Protein AF-A0A944ABM5-F1 (afdb_monomer)

Secondary structure (DSSP, 8-state):
-------------------B-TTS-BPPPHHHHHTTHHHHHH-HHHHHHHHHTS-HHHHHHHHHHHHHHHHTS-S-HHHHHHHHHHHHHHHHHHHHHTT--HHHHHHHHHHHS-GGGHHHHHHHIIIIIS-TTS-TT----HHHHHHHHHHHHHHHHHHHTTSTTHHHHHHHHHHHHHHHTTS--HHHHHHHHTTS-HHHHHHIIIIIHHHHHTGGG-----HHHHHHTTPPPPP-HHHHHHHH-PPP----GGGSPPGGGTTSSSSSTTTGGG--------------PPPP---

Radius of gyration: 26.56 Å; Cα contacts (8 Å, |Δi|>4): 382; chains: 1; bounding box: 103×63×88 Å

Foldseek 3Di:
DDDDDDDDDPDPDDDDDFDQDPPRQGQDDLVRLLVCLVVVLVDLVNLLSSLLNHALVSLLVSLLSSLVVLVVDDDDPLLSLLSLLQSLVSSLLSCLVSVHDNLSSLLSSLQRHALLSLLLNLVCCLAFAQAQPQDVVDHADPLQLLQLLQVSLLSNLVSNVPHALSQLSSLSSLLSSCSSDVHHDPVSSLSSLVSGDPVCSVCSSPPQNCQCVCHPVHPNARQVSCVVRVGDGHDPSVSSVVSNPDDDHHHSNVSGDRNVPPPDDDPVPVVVVPPDPDDPDDDDDDDDDDDDDDD

Nearest PDB structures (foldseek):
  6k4r-assembly2_B  TM=1.997E-01  e=5.268E+00  Legionella pneumophila subsp. pneumophila str. Philadelphia 1
  8bbg-assembly1_D  TM=2.270E-01  e=6.962E+00  Homo sapiens
  7pqe-assembly1_C  TM=2.373E-01  e=8.783E+00  Legionella pneumophila

Mean predicted aligned error: 11.85 Å

pLDDT: mean 81.01, std 23.66, range [27.33, 98.81]

Structure (mmCIF, N/CA/C/O backbone):
data_AF-A0A944ABM5-F1
#
_entry.id   AF-A0A944ABM5-F1
#
loop_
_atom_site.group_PDB
_atom_site.id
_atom_site.type_symbol
_atom_site.label_atom_id
_atom_site.label_alt_id
_atom_site.label_comp_id
_atom_site.label_asym_id
_atom_site.label_entity_id
_atom_site.label_seq_id
_atom_site.pdbx_PDB_ins_code
_atom_site.Cartn_x
_atom_site.Cartn_y
_atom_site.Cartn_z
_atom_site.occupancy
_atom_site.B_iso_or_equiv
_atom_site.auth_seq_id
_atom_site.auth_comp_id
_atom_site.auth_asym_id
_atom_site.auth_atom_id
_atom_site.pdbx_PDB_model_num
ATOM 1 N N . MET A 1 1 ? -53.181 -27.356 26.411 1.00 34.31 1 MET A N 1
ATOM 2 C CA . MET A 1 1 ? -51.869 -27.078 27.034 1.00 34.31 1 MET A CA 1
ATOM 3 C C . MET A 1 1 ? -50.915 -26.584 25.953 1.00 34.31 1 MET A C 1
ATOM 5 O O . MET A 1 1 ? -50.456 -27.390 25.162 1.00 34.31 1 MET A O 1
ATOM 9 N N . TYR A 1 2 ? -50.673 -25.274 25.866 1.00 31.50 2 TYR A N 1
ATOM 10 C CA . TYR A 1 2 ? -49.687 -24.683 24.950 1.00 31.50 2 TYR A CA 1
ATOM 11 C C . TYR A 1 2 ? -48.596 -24.014 25.789 1.00 31.50 2 TYR A C 1
ATOM 13 O O . TYR A 1 2 ? -48.850 -23.016 26.463 1.00 31.50 2 TYR A O 1
ATOM 21 N N . ALA A 1 3 ? -47.391 -24.582 25.783 1.00 33.00 3 ALA A N 1
ATOM 22 C CA . ALA A 1 3 ? -46.239 -24.017 26.472 1.00 33.00 3 ALA A CA 1
ATOM 23 C C . ALA A 1 3 ? -45.604 -22.919 25.602 1.00 33.00 3 ALA A C 1
ATOM 25 O O . ALA A 1 3 ? -44.965 -23.197 24.588 1.00 33.00 3 ALA A O 1
ATOM 26 N N . LYS A 1 4 ? -45.784 -21.654 26.003 1.00 31.70 4 LYS A N 1
ATOM 27 C CA . LYS A 1 4 ? -45.053 -20.504 25.453 1.00 31.70 4 LYS A CA 1
ATOM 28 C C . LYS A 1 4 ? -43.581 -20.594 25.878 1.00 31.70 4 LYS A C 1
ATOM 30 O O . LYS A 1 4 ? -43.266 -20.358 27.043 1.00 31.70 4 LYS A O 1
ATOM 35 N N . LYS A 1 5 ? -42.675 -20.890 24.942 1.00 33.56 5 LYS A N 1
ATOM 36 C CA . LYS A 1 5 ? -41.229 -20.696 25.135 1.00 33.56 5 LYS A CA 1
ATOM 37 C C . LYS A 1 5 ? -40.929 -19.194 25.124 1.00 33.56 5 LYS A C 1
ATOM 39 O O . LYS A 1 5 ? -41.007 -18.552 24.082 1.00 33.56 5 LYS A O 1
ATOM 44 N N . LYS A 1 6 ? -40.609 -18.633 26.292 1.00 33.94 6 LYS A N 1
ATOM 45 C CA . LYS A 1 6 ? -40.009 -17.299 26.415 1.00 33.94 6 LYS A CA 1
ATOM 46 C C . LYS A 1 6 ? -38.537 -17.414 26.015 1.00 33.94 6 LYS A C 1
ATOM 48 O O . LYS A 1 6 ? -37.764 -18.051 26.722 1.00 33.94 6 LYS A O 1
ATOM 53 N N . ILE A 1 7 ? -38.172 -16.836 24.875 1.00 37.31 7 ILE A N 1
ATOM 54 C CA . ILE A 1 7 ? -36.772 -16.649 24.486 1.00 37.31 7 ILE A CA 1
ATOM 55 C C . ILE A 1 7 ? -36.272 -15.426 25.256 1.00 37.31 7 ILE A C 1
ATOM 57 O O . ILE A 1 7 ? -36.755 -14.314 25.057 1.00 37.31 7 ILE A O 1
ATOM 61 N N . LEU A 1 8 ? -35.366 -15.668 26.200 1.00 27.33 8 LEU A N 1
ATOM 62 C CA . LEU A 1 8 ? -34.694 -14.646 26.989 1.00 27.33 8 LEU A CA 1
ATOM 63 C C . LEU A 1 8 ? -33.617 -14.000 26.104 1.00 27.33 8 LEU A C 1
ATOM 65 O O . LEU A 1 8 ? -32.598 -14.619 25.807 1.00 27.33 8 LEU A O 1
ATOM 69 N N . LEU A 1 9 ? -33.865 -12.774 25.650 1.00 28.28 9 LEU A N 1
ATOM 70 C CA . LEU A 1 9 ? -32.865 -11.926 25.005 1.00 28.28 9 LEU A CA 1
AT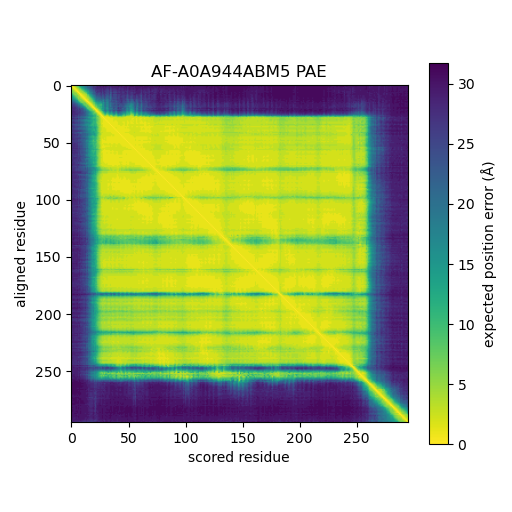OM 71 C C . LEU A 1 9 ? -31.901 -11.430 26.092 1.00 28.28 9 LEU A C 1
ATOM 73 O O . LEU A 1 9 ? -32.265 -10.595 26.918 1.00 28.28 9 LEU A O 1
ATOM 77 N N . VAL A 1 10 ? -30.686 -11.976 26.121 1.00 29.91 10 VAL A N 1
ATOM 78 C CA . VAL A 1 10 ? -29.599 -11.464 26.962 1.00 29.91 10 VAL A CA 1
ATOM 79 C C . VAL A 1 10 ? -29.014 -10.245 26.254 1.00 29.91 10 VAL A C 1
ATOM 81 O O . VAL A 1 10 ? -28.244 -10.370 25.305 1.00 29.91 10 VAL A O 1
ATOM 84 N N . ALA A 1 11 ? -29.419 -9.056 26.694 1.00 30.86 11 ALA A N 1
ATOM 85 C CA . ALA A 1 11 ? -28.794 -7.806 26.293 1.00 30.86 11 ALA A CA 1
ATOM 86 C C . ALA A 1 11 ? -27.418 -7.702 26.970 1.00 30.86 11 ALA A C 1
ATOM 88 O O . ALA A 1 11 ? -27.323 -7.461 28.173 1.00 30.86 11 ALA A O 1
ATOM 89 N N . VAL A 1 12 ? -26.346 -7.902 26.204 1.00 32.09 12 VAL A N 1
ATOM 90 C CA . VAL A 1 12 ? -24.984 -7.590 26.649 1.00 32.09 12 VAL A CA 1
ATOM 91 C C . VAL A 1 12 ? -24.793 -6.081 26.515 1.00 32.09 12 VAL A C 1
ATOM 93 O O . VAL A 1 12 ? -24.559 -5.561 25.427 1.00 32.09 12 VAL A O 1
ATOM 96 N N . ALA A 1 13 ? -24.943 -5.366 27.627 1.00 33.66 13 ALA A N 1
ATOM 97 C CA . ALA A 1 13 ? -24.638 -3.945 27.711 1.00 33.66 13 ALA A CA 1
ATOM 98 C C . ALA A 1 13 ? -23.114 -3.750 27.785 1.00 33.66 13 ALA A C 1
ATOM 100 O O . ALA A 1 13 ? -22.508 -3.871 28.848 1.00 33.66 13 ALA A O 1
ATOM 101 N N . LEU A 1 14 ? -22.486 -3.446 26.648 1.00 31.25 14 LEU A N 1
ATOM 102 C CA . LEU A 1 14 ? -21.119 -2.928 26.604 1.00 31.25 14 LEU A CA 1
ATOM 103 C C . LEU A 1 14 ? -21.141 -1.449 27.013 1.00 31.25 14 LEU A C 1
ATOM 105 O O . LEU A 1 14 ? -21.416 -0.565 26.203 1.00 31.25 14 LEU A O 1
ATOM 109 N N . PHE A 1 15 ? -20.849 -1.174 28.284 1.00 33.34 15 PHE A N 1
ATOM 110 C CA . PHE A 1 15 ? -20.454 0.164 28.717 1.00 33.34 15 PHE A CA 1
ATOM 111 C C . PHE A 1 15 ? -19.067 0.463 28.144 1.00 33.34 15 PHE A C 1
ATOM 113 O O . PHE A 1 15 ? -18.087 -0.203 28.471 1.00 33.34 15 PHE A O 1
ATOM 120 N N . SER A 1 16 ? -18.967 1.467 27.280 1.00 40.91 16 SER A N 1
ATOM 121 C CA . SER A 1 16 ? -17.682 2.001 26.834 1.00 40.91 16 SER A CA 1
ATOM 122 C C . SER A 1 16 ? -17.692 3.507 27.046 1.00 40.91 16 SER A C 1
ATOM 124 O O . SER A 1 16 ? -18.387 4.235 26.335 1.00 40.91 16 SER A O 1
ATOM 126 N N . ALA A 1 17 ? -16.946 3.953 28.056 1.00 40.12 17 ALA A N 1
ATOM 127 C CA . ALA A 1 17 ? -16.702 5.360 28.329 1.00 40.12 17 ALA A CA 1
ATOM 128 C C . ALA A 1 17 ? -16.074 6.011 27.089 1.00 40.12 17 ALA A C 1
ATOM 130 O O . ALA A 1 17 ? -14.991 5.627 26.654 1.00 40.12 17 ALA A O 1
ATOM 131 N N . ALA A 1 18 ? -16.786 6.960 26.486 1.00 42.06 18 ALA A N 1
ATOM 132 C CA . ALA A 1 18 ? -16.229 7.816 25.454 1.00 42.06 18 ALA A CA 1
ATOM 133 C C . ALA A 1 18 ? -15.468 8.949 26.149 1.00 42.06 18 ALA A C 1
ATOM 135 O O . ALA A 1 18 ? -16.075 9.736 26.875 1.00 42.06 18 ALA A O 1
ATOM 136 N N . ALA A 1 19 ? -14.156 9.023 25.944 1.00 43.72 19 ALA A N 1
ATOM 137 C CA . ALA A 1 19 ? -13.387 10.201 26.312 1.00 43.72 19 ALA A CA 1
ATOM 138 C C . ALA A 1 19 ? -13.670 11.288 25.265 1.00 43.72 19 ALA A C 1
ATOM 140 O O . ALA A 1 19 ? -13.315 11.150 24.096 1.00 43.72 19 ALA A O 1
ATOM 141 N N . VAL A 1 20 ? -14.386 12.336 25.667 1.00 37.84 20 VAL A N 1
ATOM 142 C CA . VAL A 1 20 ? -14.584 13.534 24.846 1.00 37.84 20 VAL A CA 1
ATOM 143 C C . VAL A 1 20 ? -13.358 14.418 25.049 1.00 37.84 20 VAL A C 1
ATOM 145 O O . VAL A 1 20 ? -13.140 14.919 26.150 1.00 37.84 20 VAL A O 1
ATOM 148 N N . CYS A 1 21 ? -12.547 14.588 24.007 1.00 39.94 21 CYS A N 1
ATOM 149 C CA . CYS A 1 21 ? -11.507 15.615 23.983 1.00 39.94 21 CYS A CA 1
ATOM 150 C C . CYS A 1 21 ? -12.101 16.956 23.519 1.00 39.94 21 CYS A C 1
ATOM 152 O O . CYS A 1 21 ? -13.159 16.996 22.889 1.00 39.94 21 CYS A O 1
ATOM 154 N N . ALA A 1 22 ? -11.410 18.046 23.859 1.00 37.66 22 ALA A N 1
ATOM 155 C CA . ALA A 1 22 ? -11.893 19.431 23.923 1.00 37.66 22 ALA A CA 1
ATOM 156 C C . ALA A 1 22 ? -12.421 20.084 22.620 1.00 37.66 22 ALA A C 1
ATOM 158 O O . ALA A 1 22 ? -12.830 21.237 22.674 1.00 37.66 22 ALA A O 1
ATOM 159 N N . ASP A 1 23 ? -12.502 19.355 21.502 1.00 43.25 23 ASP A N 1
ATOM 160 C CA . ASP A 1 23 ? -13.086 19.824 20.230 1.00 43.25 23 ASP A CA 1
ATOM 161 C C . ASP A 1 23 ? -14.440 19.167 19.889 1.00 43.25 23 ASP A C 1
ATOM 163 O O . ASP A 1 23 ? -14.961 19.308 18.784 1.00 43.25 23 ASP A O 1
ATOM 167 N N . GLY A 1 2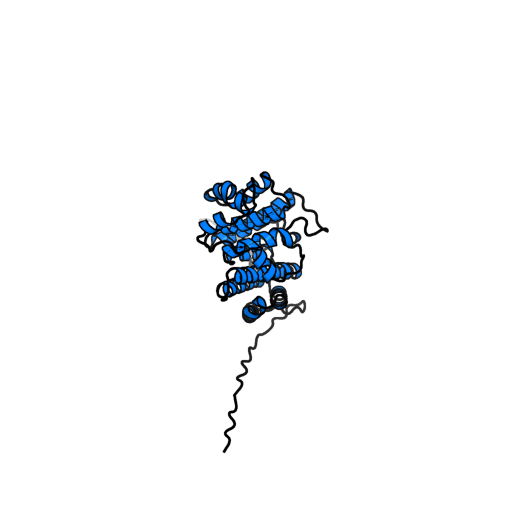4 ? -15.047 18.415 20.814 1.00 45.88 24 GLY A N 1
ATOM 168 C CA . GLY A 1 24 ? -16.392 17.848 20.627 1.00 45.88 24 GLY A CA 1
ATOM 169 C C . GLY A 1 24 ? -16.484 16.695 19.614 1.00 45.88 24 GLY A C 1
ATOM 170 O O . GLY A 1 24 ? -17.542 16.075 19.497 1.00 45.88 24 GLY A O 1
ATOM 171 N N . GLN A 1 25 ? -15.392 16.334 18.930 1.00 54.72 25 GLN A N 1
ATOM 172 C CA . GLN A 1 25 ? -15.296 15.077 18.192 1.00 54.72 25 GLN A CA 1
ATOM 173 C C . GLN A 1 25 ? -15.094 13.911 19.164 1.00 54.72 25 GLN A C 1
ATOM 175 O O . GLN A 1 25 ? -14.150 13.864 19.953 1.00 54.72 25 GLN A O 1
ATOM 180 N N . LYS A 1 26 ? -16.007 12.942 19.102 1.00 60.31 26 LYS A N 1
ATOM 181 C CA . LYS A 1 26 ? -15.937 11.706 19.878 1.00 60.31 26 LYS A CA 1
ATOM 182 C C . LYS A 1 26 ? -14.783 10.847 19.352 1.00 60.31 26 LYS A C 1
ATOM 184 O O . LYS A 1 26 ? -14.949 10.154 18.352 1.00 60.31 26 LYS A O 1
ATOM 189 N N . VAL A 1 27 ? -13.640 10.875 20.035 1.00 80.06 27 VAL A N 1
ATOM 190 C CA . VAL A 1 27 ? -12.523 9.971 19.736 1.00 80.06 27 VAL A CA 1
ATOM 191 C C . VAL A 1 27 ? -12.901 8.568 20.220 1.00 80.06 27 VAL A C 1
ATOM 193 O O . VAL A 1 27 ? -13.163 8.347 21.404 1.00 80.06 27 VAL A O 1
ATOM 196 N N . LEU A 1 28 ? -12.997 7.616 19.295 1.00 89.06 28 LEU A N 1
ATOM 197 C CA . LEU A 1 28 ? -13.170 6.202 19.607 1.00 89.06 28 LEU A CA 1
ATOM 198 C C . LEU A 1 28 ? -11.869 5.651 20.192 1.00 89.06 28 LEU A C 1
ATOM 200 O O . LEU A 1 28 ? -10.785 5.918 19.684 1.00 89.06 28 LEU A O 1
ATOM 204 N N . SER A 1 29 ? -11.976 4.816 21.223 1.00 93.62 29 SER A N 1
ATOM 205 C CA . SER A 1 29 ? -10.844 3.986 21.640 1.00 93.62 29 SER A CA 1
ATOM 206 C C . SER A 1 29 ? -10.555 2.904 20.595 1.00 93.62 29 SER A C 1
ATOM 208 O O . SER A 1 29 ? -11.468 2.405 19.926 1.00 93.62 29 SER A O 1
ATOM 210 N N . LEU A 1 30 ? -9.302 2.448 20.526 1.00 92.81 30 LEU A N 1
ATOM 211 C CA . LEU A 1 30 ? -8.908 1.336 19.656 1.00 92.81 30 LEU A CA 1
ATOM 212 C C . LEU A 1 30 ? -9.741 0.064 19.896 1.00 92.81 30 LEU A C 1
ATOM 214 O O . LEU A 1 30 ? -10.059 -0.657 18.953 1.00 92.81 30 LEU A O 1
ATOM 218 N N . SER A 1 31 ? -10.135 -0.209 21.144 1.00 95.69 31 SER A N 1
ATOM 219 C CA . SER A 1 31 ? -10.989 -1.357 21.480 1.00 95.69 31 SER A CA 1
ATOM 220 C C . SER A 1 31 ? -12.381 -1.245 20.844 1.00 95.69 31 SER A C 1
ATOM 222 O O . SER A 1 31 ? -12.854 -2.188 20.209 1.00 95.69 31 SER A O 1
ATOM 224 N N . GLN A 1 32 ? -13.011 -0.067 20.932 1.00 95.00 32 GLN A N 1
ATOM 225 C CA . GLN A 1 32 ? -14.304 0.186 20.288 1.00 95.00 32 GLN A CA 1
ATOM 226 C C . GLN A 1 32 ? -14.203 0.091 18.764 1.00 95.00 32 GLN A C 1
ATOM 228 O O . GLN A 1 32 ? -15.080 -0.496 18.134 1.00 95.00 32 GLN A O 1
ATOM 233 N N . ALA A 1 33 ? -13.130 0.626 18.175 1.00 95.75 33 ALA A N 1
ATOM 234 C CA . ALA A 1 33 ? -12.891 0.513 16.741 1.00 95.75 33 ALA A CA 1
ATOM 235 C C . ALA A 1 33 ? -12.719 -0.948 16.306 1.00 95.75 33 ALA A C 1
ATOM 237 O O . ALA A 1 33 ? -13.346 -1.375 15.342 1.00 95.75 33 ALA A O 1
ATOM 238 N N . ARG A 1 34 ? -11.963 -1.761 17.058 1.00 97.12 34 ARG A N 1
ATOM 239 C CA . ARG A 1 34 ? -11.812 -3.203 16.785 1.00 97.12 34 ARG A CA 1
ATOM 240 C C . ARG A 1 34 ? -13.146 -3.952 16.778 1.00 97.12 34 ARG A C 1
ATOM 242 O O . ARG A 1 34 ? -13.323 -4.855 15.965 1.00 97.12 34 ARG A O 1
ATOM 249 N N . GLY A 1 35 ? -14.105 -3.537 17.608 1.00 96.50 35 GLY A N 1
ATOM 250 C CA . GLY A 1 35 ? -15.475 -4.064 17.587 1.00 96.50 35 GLY A CA 1
ATOM 251 C C . GLY A 1 35 ? -16.232 -3.821 16.272 1.00 96.50 35 GLY A C 1
ATOM 252 O O . GLY A 1 35 ? -17.201 -4.522 16.001 1.00 96.50 35 GLY A O 1
ATOM 253 N N . LYS A 1 36 ? -15.779 -2.876 15.437 1.00 97.06 36 LYS A N 1
ATOM 254 C CA . LYS A 1 36 ? -16.389 -2.519 14.147 1.00 97.06 36 LYS A CA 1
ATOM 255 C C . LYS A 1 36 ? -15.712 -3.150 12.927 1.00 97.06 36 LYS A C 1
ATOM 257 O O . LYS A 1 36 ? -16.160 -2.895 11.816 1.00 97.06 36 LYS A O 1
ATOM 262 N N . ILE A 1 37 ? -14.661 -3.965 13.084 1.00 98.00 37 ILE A N 1
ATOM 263 C CA . ILE A 1 37 ? -13.862 -4.470 11.945 1.00 98.00 37 ILE A CA 1
ATOM 264 C C . ILE A 1 37 ? -14.721 -5.171 10.884 1.00 98.00 37 ILE A C 1
ATOM 266 O O . ILE A 1 37 ? -14.578 -4.875 9.703 1.00 98.00 37 ILE A O 1
ATOM 270 N N . GLY A 1 38 ? -15.629 -6.068 11.282 1.00 96.38 38 GLY A N 1
ATOM 271 C CA . GLY A 1 38 ? -16.471 -6.790 10.320 1.00 96.38 38 GLY A CA 1
ATOM 272 C C . GLY A 1 38 ? -17.376 -5.861 9.503 1.00 96.38 38 GLY A C 1
ATOM 273 O O . GLY A 1 38 ? -17.499 -6.021 8.292 1.00 96.38 38 GLY A O 1
ATOM 274 N N . GLU A 1 39 ? -17.956 -4.851 10.153 1.00 96.19 39 GLU A N 1
ATOM 275 C CA . GLU A 1 39 ? -18.801 -3.853 9.493 1.00 96.19 39 GLU A CA 1
ATOM 276 C C . GLU A 1 39 ? -17.975 -2.907 8.610 1.00 96.19 39 GLU A C 1
ATOM 278 O O . GLU A 1 39 ? -18.377 -2.601 7.493 1.00 96.19 39 GLU A O 1
ATOM 283 N N . ALA A 1 40 ? -16.787 -2.506 9.067 1.00 96.56 40 ALA A N 1
ATOM 284 C CA . ALA A 1 40 ? -15.856 -1.682 8.302 1.00 96.56 40 ALA A CA 1
ATOM 285 C C . ALA A 1 40 ? -15.356 -2.387 7.027 1.00 96.56 40 ALA A C 1
ATOM 287 O O . ALA A 1 40 ? -15.204 -1.745 5.992 1.00 96.56 40 ALA A O 1
ATOM 288 N N . ILE A 1 41 ? -15.146 -3.707 7.072 1.00 96.44 41 ILE A N 1
ATOM 289 C CA . ILE A 1 41 ? -14.803 -4.503 5.882 1.00 96.44 41 ILE A CA 1
ATOM 290 C C . ILE A 1 41 ? -15.969 -4.526 4.888 1.00 96.44 41 ILE A C 1
ATOM 292 O O . ILE A 1 41 ? -15.759 -4.404 3.684 1.00 96.44 41 ILE A O 1
ATOM 296 N N . ALA A 1 42 ? -17.201 -4.666 5.380 1.00 93.56 42 ALA A N 1
ATOM 297 C CA . ALA A 1 42 ? -18.388 -4.739 4.533 1.00 93.56 42 ALA A CA 1
ATOM 298 C C . ALA A 1 42 ? -18.853 -3.371 3.997 1.00 93.56 42 ALA A C 1
ATOM 300 O O . ALA A 1 42 ? -19.557 -3.321 2.989 1.00 93.56 42 ALA A O 1
ATOM 301 N N . ASN A 1 43 ? -18.499 -2.264 4.661 1.00 93.00 43 ASN A N 1
ATOM 302 C CA . ASN A 1 43 ? -19.040 -0.938 4.372 1.00 93.00 43 ASN A CA 1
ATOM 303 C C . ASN A 1 43 ? -17.967 0.168 4.439 1.00 93.00 43 ASN A C 1
ATOM 305 O O . ASN A 1 43 ? -17.433 0.491 5.503 1.00 93.00 43 ASN A O 1
ATOM 309 N N . GLN A 1 44 ? -17.721 0.819 3.293 1.00 92.56 44 GLN A N 1
ATOM 310 C CA . GLN A 1 44 ? -16.730 1.898 3.152 1.00 92.56 44 GLN A CA 1
ATOM 311 C C . GLN A 1 44 ? -17.017 3.095 4.064 1.00 92.56 44 GLN A C 1
ATOM 313 O O . GLN A 1 44 ? -16.085 3.673 4.620 1.00 92.56 44 GLN A O 1
ATOM 318 N N . SER A 1 45 ? -18.285 3.463 4.260 1.00 93.50 45 SER A N 1
ATOM 319 C CA . SER A 1 45 ? -18.648 4.583 5.133 1.00 93.50 45 SER A CA 1
ATOM 320 C C . SER A 1 45 ? -18.274 4.289 6.583 1.00 93.50 45 SER A C 1
ATOM 322 O O . SER A 1 45 ? -17.679 5.133 7.247 1.00 93.50 45 SER A O 1
ATOM 324 N N . VAL A 1 46 ? -18.515 3.059 7.049 1.00 95.94 46 VAL A N 1
ATOM 325 C CA . VAL A 1 46 ? -18.161 2.641 8.414 1.00 95.94 46 VAL A CA 1
ATOM 326 C C . VAL A 1 46 ? -16.647 2.604 8.600 1.00 95.94 46 VAL A C 1
ATOM 328 O O . VAL A 1 46 ? -16.149 3.050 9.638 1.00 95.94 46 VAL A O 1
ATOM 331 N N . MET A 1 47 ? -15.901 2.137 7.594 1.00 96.81 47 MET A N 1
ATOM 332 C CA . MET A 1 47 ? -14.438 2.215 7.595 1.00 96.81 47 MET A CA 1
ATOM 333 C C . MET A 1 47 ? -13.960 3.668 7.717 1.00 96.81 47 MET A C 1
ATOM 335 O O . MET A 1 47 ? -13.164 3.981 8.604 1.00 96.81 47 MET A O 1
ATOM 339 N N . ALA A 1 48 ? -14.476 4.565 6.873 1.00 95.44 48 ALA A N 1
ATOM 340 C CA . ALA A 1 48 ? -14.075 5.968 6.848 1.00 95.44 48 ALA A CA 1
ATOM 341 C C . ALA A 1 48 ? -14.391 6.693 8.164 1.00 95.44 48 ALA A C 1
ATOM 343 O O . ALA A 1 48 ? -13.521 7.352 8.731 1.00 95.44 48 ALA A O 1
ATOM 344 N N . GLU A 1 49 ? -15.613 6.554 8.679 1.00 95.31 49 GLU A N 1
ATOM 345 C CA . GLU A 1 49 ? -16.039 7.174 9.938 1.00 95.31 49 GLU A CA 1
ATOM 346 C C . GLU A 1 49 ? -15.240 6.652 11.132 1.00 95.31 49 GLU A C 1
ATOM 348 O O . GLU A 1 49 ? -14.866 7.427 12.016 1.00 95.31 49 GLU A O 1
ATOM 353 N N . THR A 1 50 ? -14.942 5.349 11.155 1.00 96.62 50 THR A N 1
ATOM 354 C CA . THR A 1 50 ? -14.144 4.751 12.230 1.00 96.62 50 THR A CA 1
ATOM 355 C C . THR A 1 50 ? -12.727 5.313 12.219 1.00 96.62 50 THR A C 1
ATOM 357 O O . THR A 1 50 ? -12.254 5.748 13.264 1.00 96.62 50 THR A O 1
ATOM 360 N N . VAL A 1 51 ? -12.082 5.395 11.050 1.00 96.62 51 VAL A N 1
ATOM 361 C CA . VAL A 1 51 ? -10.738 5.983 10.911 1.00 96.62 51 VAL A CA 1
ATOM 362 C C . VAL A 1 51 ? -10.724 7.459 11.318 1.00 96.62 51 VAL A C 1
ATOM 364 O O . VAL A 1 51 ? -9.878 7.851 12.121 1.00 96.62 51 VAL A O 1
ATOM 367 N N . LYS A 1 52 ? -11.684 8.268 10.847 1.00 95.19 52 LYS A N 1
ATOM 368 C CA . LYS A 1 52 ? -11.784 9.700 11.207 1.00 95.19 52 LYS A CA 1
ATOM 369 C C . LYS A 1 52 ? -11.997 9.932 12.703 1.00 95.19 52 LYS A C 1
ATOM 371 O O . LYS A 1 52 ? -11.671 11.002 13.202 1.00 95.19 52 LYS A O 1
ATOM 376 N N . SER A 1 53 ? -12.538 8.940 13.408 1.00 94.75 53 SER A N 1
ATOM 377 C CA . SER A 1 53 ? -12.801 9.006 14.846 1.00 94.75 53 SER A CA 1
ATOM 378 C C . SER A 1 53 ? -11.642 8.480 15.703 1.00 94.75 53 SER A C 1
ATOM 380 O O . SER A 1 53 ? -11.804 8.380 16.914 1.00 94.75 53 SER A O 1
ATOM 382 N N . LEU A 1 54 ? -10.500 8.100 15.122 1.00 94.19 54 LEU A N 1
ATOM 383 C CA . LEU A 1 54 ? -9.350 7.546 15.846 1.00 94.19 54 LEU A CA 1
ATOM 384 C C . LEU A 1 54 ? -8.183 8.534 15.917 1.00 94.19 54 LEU A C 1
ATOM 386 O O . LEU A 1 54 ? -8.016 9.385 15.045 1.00 94.19 54 LEU A O 1
ATOM 390 N N . SER A 1 55 ? -7.331 8.365 16.932 1.00 93.69 55 SER A N 1
ATOM 391 C CA . SER A 1 55 ? -6.016 9.014 16.961 1.00 93.69 55 SER A CA 1
ATOM 392 C C . SER A 1 55 ? -5.132 8.496 15.811 1.00 93.69 55 SER A C 1
ATOM 394 O O . SER A 1 55 ? -5.307 7.347 15.400 1.00 93.69 55 SER A O 1
ATOM 396 N N . PRO A 1 56 ? -4.143 9.262 15.308 1.00 93.56 56 PRO A N 1
ATOM 397 C CA . PRO A 1 56 ? -3.271 8.797 14.221 1.00 93.56 56 PRO A CA 1
ATOM 398 C C . PRO A 1 56 ? -2.585 7.448 14.495 1.00 93.56 56 PRO A C 1
ATOM 400 O O . PRO A 1 56 ? -2.477 6.609 13.605 1.00 93.56 56 PRO A O 1
ATOM 403 N N . VAL A 1 57 ? -2.174 7.198 15.742 1.00 93.12 57 VAL A N 1
ATOM 404 C CA . VAL A 1 57 ? -1.558 5.921 16.150 1.00 93.12 57 VAL A CA 1
ATOM 405 C C . VAL A 1 57 ? -2.581 4.780 16.141 1.00 93.12 57 VAL A C 1
ATOM 407 O O . VAL A 1 5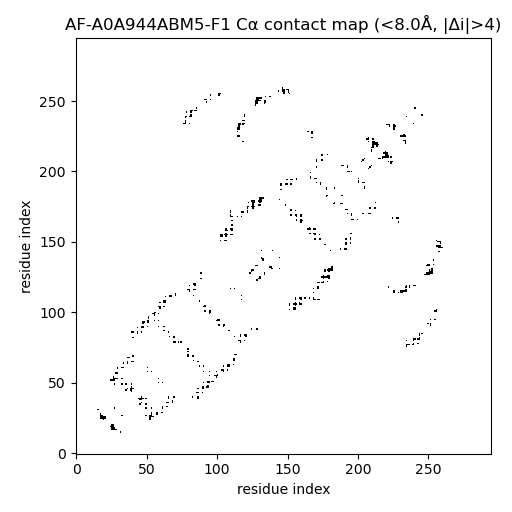7 ? -2.286 3.666 15.693 1.00 93.12 57 VAL A O 1
ATOM 410 N N . ASP A 1 58 ? -3.806 5.050 16.593 1.00 96.62 58 ASP A N 1
ATOM 411 C CA . ASP A 1 58 ? -4.875 4.054 16.591 1.00 96.62 58 ASP A CA 1
ATOM 412 C C . ASP A 1 58 ? -5.398 3.765 15.181 1.00 96.62 58 ASP A C 1
ATOM 414 O O . ASP A 1 58 ? -5.806 2.635 14.922 1.00 96.62 58 ASP A O 1
ATOM 418 N N . GLN A 1 59 ? -5.341 4.725 14.249 1.00 97.50 59 GLN A N 1
ATOM 419 C CA . GLN A 1 59 ? -5.669 4.500 12.835 1.00 97.50 59 GLN A CA 1
ATOM 420 C C . GLN A 1 59 ? -4.781 3.407 12.231 1.00 97.50 59 GLN A C 1
ATOM 422 O O . GLN A 1 59 ? -5.291 2.481 11.600 1.00 97.50 59 GLN A O 1
ATOM 427 N N . VAL A 1 60 ? -3.468 3.476 12.476 1.00 97.81 60 VAL A N 1
ATOM 428 C CA . VAL A 1 60 ? -2.493 2.471 12.019 1.00 97.81 60 VAL A CA 1
ATOM 429 C C . VAL A 1 60 ? -2.799 1.106 12.637 1.00 97.81 60 VAL A C 1
ATOM 431 O O . VAL A 1 60 ? -2.926 0.106 11.930 1.00 97.81 60 VAL A O 1
ATOM 434 N N . SER A 1 61 ? -3.006 1.069 13.956 1.00 97.88 61 SER A N 1
ATOM 435 C CA . SER A 1 61 ? -3.307 -0.170 14.687 1.00 97.88 61 SER A CA 1
ATOM 436 C C . SER A 1 61 ? -4.641 -0.803 14.275 1.00 97.88 61 SER A C 1
ATOM 438 O O . SER A 1 61 ? -4.788 -2.028 14.287 1.00 97.88 61 SER A O 1
ATOM 440 N N . PHE A 1 62 ? -5.630 0.019 13.931 1.00 98.56 62 PHE A N 1
ATOM 441 C CA . PHE A 1 62 ? -6.922 -0.426 13.428 1.00 98.56 62 PHE A CA 1
ATOM 442 C C . PHE A 1 62 ? -6.803 -0.986 12.008 1.00 98.56 62 PHE A C 1
ATOM 444 O O . PHE A 1 62 ? -7.304 -2.082 11.761 1.00 98.56 62 PHE A O 1
ATOM 451 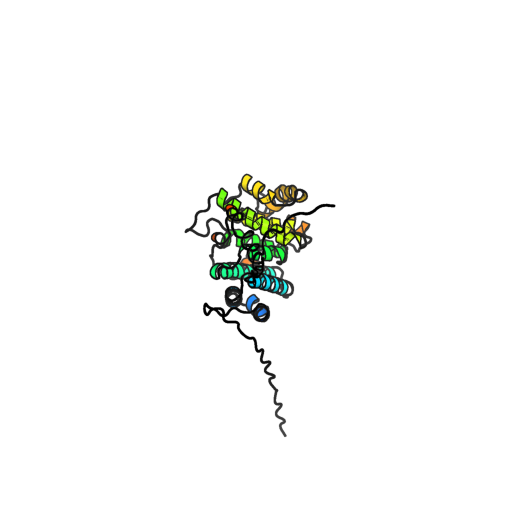N N . LEU A 1 63 ? -6.087 -0.308 11.104 1.00 98.69 63 LEU A N 1
ATOM 452 C CA . LEU A 1 63 ? -5.864 -0.779 9.734 1.00 98.69 63 LEU A CA 1
ATOM 453 C C . LEU A 1 63 ? -5.133 -2.128 9.699 1.00 98.69 63 LEU A C 1
ATOM 455 O O . LEU A 1 63 ? -5.562 -3.035 8.987 1.00 98.69 63 LEU A O 1
ATOM 459 N N . ALA A 1 64 ? -4.102 -2.304 10.530 1.00 98.56 64 ALA A N 1
ATOM 460 C CA . ALA A 1 64 ? -3.415 -3.587 10.684 1.00 98.56 64 ALA A CA 1
ATOM 461 C C . ALA A 1 64 ? -4.384 -4.712 11.097 1.00 98.56 64 ALA A C 1
ATOM 463 O O . ALA A 1 64 ? -4.352 -5.816 10.549 1.00 98.56 64 ALA A O 1
ATOM 464 N N . ALA A 1 65 ? -5.293 -4.428 12.038 1.00 98.69 65 ALA A N 1
ATOM 465 C CA . ALA A 1 65 ? -6.294 -5.389 12.492 1.00 98.69 65 ALA A CA 1
ATOM 466 C C . ALA A 1 65 ? -7.354 -5.696 11.417 1.00 98.69 65 ALA A C 1
ATOM 468 O O . ALA A 1 65 ? -7.775 -6.847 11.293 1.00 98.69 65 ALA A O 1
ATOM 469 N N . VAL A 1 66 ? -7.753 -4.700 10.618 1.00 98.81 66 VAL A N 1
ATOM 470 C CA . VAL A 1 66 ? -8.626 -4.888 9.447 1.00 98.81 66 VAL A CA 1
ATOM 471 C C . VAL A 1 66 ? -7.948 -5.798 8.422 1.00 98.81 66 VAL A C 1
ATOM 473 O O . VAL A 1 66 ? -8.543 -6.791 8.008 1.00 98.81 66 VAL A O 1
ATOM 476 N N . ASN A 1 67 ? -6.683 -5.542 8.081 1.00 98.69 67 ASN A N 1
ATOM 477 C CA . ASN A 1 67 ? -5.931 -6.359 7.127 1.00 98.69 67 ASN A CA 1
ATOM 478 C C . ASN A 1 67 ? -5.762 -7.812 7.603 1.00 98.69 67 ASN A C 1
ATOM 480 O O . ASN A 1 67 ? -5.944 -8.747 6.820 1.00 98.69 67 ASN A O 1
ATOM 484 N N . ALA A 1 68 ? -5.512 -8.016 8.898 1.00 98.50 68 ALA A N 1
ATOM 485 C CA . ALA A 1 68 ? -5.456 -9.347 9.500 1.00 98.50 68 ALA A CA 1
ATOM 486 C C . ALA A 1 68 ? -6.818 -10.071 9.500 1.00 98.50 68 ALA A C 1
ATOM 488 O O . ALA A 1 68 ? -6.868 -11.301 9.440 1.00 98.50 68 ALA A O 1
ATOM 489 N N . ALA A 1 69 ? -7.931 -9.338 9.583 1.00 98.44 69 ALA A N 1
ATOM 490 C CA . ALA A 1 69 ? -9.270 -9.910 9.479 1.00 98.44 69 ALA A CA 1
ATOM 491 C C . ALA A 1 69 ? -9.629 -10.270 8.027 1.00 98.44 69 ALA A C 1
ATOM 493 O O . ALA A 1 69 ? -10.171 -11.350 7.797 1.00 98.44 69 ALA A O 1
ATOM 494 N N . ILE A 1 70 ? -9.258 -9.435 7.049 1.00 98.44 70 ILE A N 1
ATOM 495 C CA . ILE A 1 70 ? -9.416 -9.741 5.616 1.00 98.44 70 ILE A CA 1
ATOM 496 C C . ILE A 1 70 ? -8.625 -11.002 5.241 1.00 98.44 70 ILE A C 1
ATOM 498 O O . ILE A 1 70 ? -9.152 -11.853 4.527 1.00 98.44 70 ILE A O 1
ATOM 502 N N . ALA A 1 71 ? -7.414 -11.186 5.782 1.00 97.12 71 ALA A N 1
ATOM 503 C CA . ALA A 1 71 ? -6.599 -12.385 5.546 1.00 97.12 71 ALA A CA 1
ATOM 504 C C . ALA A 1 71 ? -7.349 -13.681 5.898 1.00 97.12 71 ALA A C 1
ATOM 506 O O . ALA A 1 71 ? -7.197 -14.698 5.220 1.00 97.12 71 ALA A O 1
ATOM 507 N N . LYS A 1 72 ? -8.198 -13.627 6.930 1.00 96.94 72 LYS A N 1
ATOM 508 C CA . LYS A 1 72 ? -9.001 -14.750 7.436 1.00 96.94 72 LYS A CA 1
ATOM 509 C C . LYS A 1 72 ? -10.384 -14.849 6.788 1.00 96.94 72 LYS A C 1
ATOM 511 O O . LYS A 1 72 ? -11.115 -15.792 7.082 1.00 96.94 72 LYS A O 1
ATOM 516 N N . ASN A 1 73 ? -10.763 -13.885 5.949 1.00 93.31 73 ASN A N 1
ATOM 517 C CA . ASN A 1 73 ? -12.066 -13.877 5.300 1.00 93.31 73 ASN A CA 1
ATOM 518 C C . ASN A 1 73 ? -12.120 -14.981 4.227 1.00 93.31 73 ASN A C 1
ATOM 520 O O . ASN A 1 73 ? -11.218 -15.036 3.382 1.00 93.31 73 ASN A O 1
ATOM 524 N N . PRO A 1 74 ? -13.132 -15.869 4.237 1.00 91.38 74 PRO A N 1
ATOM 525 C CA . PRO A 1 74 ? -13.333 -16.806 3.140 1.00 91.38 74 PRO A CA 1
ATOM 526 C C . PRO A 1 74 ? -13.659 -16.064 1.840 1.00 91.38 74 PRO A C 1
ATOM 528 O O . PRO A 1 74 ? -14.386 -15.073 1.835 1.00 91.38 74 PRO A O 1
ATOM 531 N N . GLY A 1 75 ? -13.157 -16.569 0.718 1.00 92.00 75 GLY A N 1
ATOM 532 C CA . GLY A 1 75 ? -13.445 -16.005 -0.596 1.00 92.00 75 GLY A CA 1
ATOM 533 C C . GLY A 1 75 ? -12.378 -16.353 -1.620 1.00 92.00 75 GLY A C 1
ATOM 534 O O . GLY A 1 75 ? -11.353 -16.947 -1.287 1.00 92.00 75 GLY A O 1
ATOM 535 N N . SER A 1 76 ? -12.626 -15.972 -2.872 1.00 95.19 76 SER A N 1
ATOM 536 C CA . SER A 1 76 ? -11.595 -16.028 -3.903 1.00 95.19 76 SER A CA 1
ATOM 537 C C . SER A 1 76 ? -10.486 -15.016 -3.619 1.00 95.19 76 SER A C 1
ATOM 539 O O . SER A 1 76 ? -10.677 -14.018 -2.914 1.00 95.19 76 SER A O 1
ATOM 541 N N . LYS A 1 77 ? -9.332 -15.257 -4.235 1.00 95.25 77 LYS A N 1
ATOM 542 C CA . LYS A 1 77 ? -8.187 -14.351 -4.232 1.00 95.25 77 LYS A CA 1
ATOM 543 C C . LYS A 1 77 ? -8.579 -12.940 -4.690 1.00 95.25 77 LYS A C 1
ATOM 545 O O . LYS A 1 77 ? -8.232 -11.958 -4.040 1.00 95.25 77 LYS A O 1
ATOM 550 N N . GLU A 1 78 ? -9.377 -12.832 -5.752 1.00 97.00 78 GLU A N 1
ATOM 551 C CA . GLU A 1 78 ? -9.871 -11.559 -6.286 1.00 97.00 78 GLU A CA 1
ATOM 552 C C . GLU A 1 78 ? -10.778 -10.833 -5.286 1.00 97.00 78 GLU A C 1
ATOM 554 O O . GLU A 1 78 ? -10.628 -9.630 -5.084 1.00 97.00 78 GLU A O 1
ATOM 559 N N . ALA A 1 79 ? -11.681 -11.551 -4.610 1.00 96.38 79 ALA A N 1
ATOM 560 C CA . ALA A 1 79 ? -12.561 -10.951 -3.611 1.00 96.38 79 ALA A CA 1
ATOM 561 C C . ALA A 1 79 ? -11.771 -10.417 -2.406 1.00 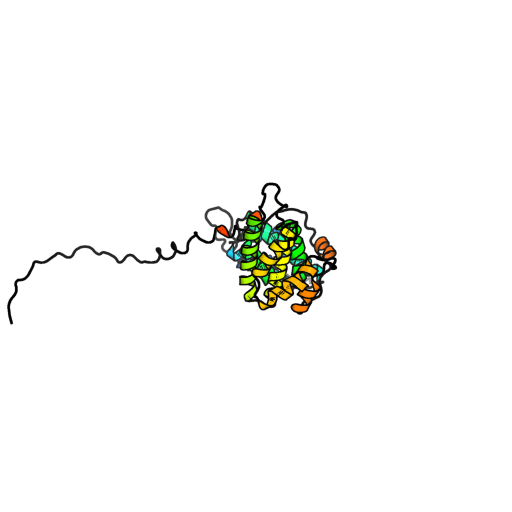96.38 79 ALA A C 1
ATOM 563 O O . ALA A 1 79 ? -12.025 -9.309 -1.936 1.00 96.38 79 ALA A O 1
ATOM 564 N N . LYS A 1 80 ? -10.767 -11.164 -1.931 1.00 97.19 80 LYS A N 1
ATOM 565 C CA . LYS A 1 80 ? -9.892 -10.711 -0.839 1.00 97.19 80 LYS A CA 1
ATOM 566 C C . LYS A 1 80 ? -9.033 -9.518 -1.254 1.00 97.19 80 LYS A C 1
ATOM 568 O O . LYS A 1 80 ? -8.952 -8.547 -0.504 1.00 97.19 80 LYS A O 1
ATOM 573 N N . ALA A 1 81 ? -8.439 -9.552 -2.448 1.00 98.00 81 ALA A N 1
ATOM 574 C CA . ALA A 1 81 ? -7.689 -8.422 -2.991 1.00 98.00 81 ALA A CA 1
ATOM 575 C C . ALA A 1 81 ? -8.563 -7.165 -3.138 1.00 98.00 81 ALA A C 1
ATOM 577 O O . ALA A 1 81 ? -8.095 -6.068 -2.836 1.00 98.00 81 ALA A O 1
ATOM 578 N N . ALA A 1 82 ? -9.834 -7.315 -3.523 1.00 97.25 82 ALA A N 1
ATOM 579 C CA . ALA A 1 82 ? -10.784 -6.206 -3.592 1.00 97.25 82 ALA A CA 1
ATOM 580 C C . ALA A 1 82 ? -11.062 -5.598 -2.211 1.00 97.25 82 ALA A C 1
ATOM 582 O O . ALA A 1 82 ? -11.006 -4.378 -2.068 1.00 97.25 82 ALA A O 1
ATOM 583 N N . LEU A 1 83 ? -11.270 -6.425 -1.178 1.00 97.75 83 LEU A N 1
ATOM 584 C CA . LEU A 1 83 ? -11.435 -5.941 0.198 1.00 97.75 83 LEU A CA 1
ATOM 585 C C . LEU A 1 83 ? -10.184 -5.217 0.705 1.00 97.75 83 LEU A C 1
ATOM 587 O O . LEU A 1 83 ? -10.298 -4.145 1.298 1.00 97.75 83 LEU A O 1
ATOM 591 N N . TYR A 1 84 ? -8.992 -5.765 0.446 1.00 98.50 84 TYR A N 1
ATOM 592 C CA . TYR A 1 84 ? -7.740 -5.090 0.785 1.00 98.50 84 TYR A CA 1
ATOM 593 C C . TYR A 1 84 ? -7.639 -3.730 0.100 1.00 98.50 84 TYR A C 1
ATOM 595 O O . TYR A 1 84 ? -7.420 -2.725 0.777 1.00 98.50 84 TYR A O 1
ATOM 603 N N . LEU A 1 85 ? -7.831 -3.678 -1.217 1.00 97.75 85 LEU A N 1
ATOM 604 C CA . LEU A 1 85 ? -7.765 -2.433 -1.971 1.00 97.75 85 LEU A CA 1
ATOM 605 C C . LEU A 1 85 ? -8.762 -1.400 -1.428 1.00 97.75 85 LEU A C 1
ATOM 607 O O . LEU A 1 85 ? -8.368 -0.283 -1.089 1.00 97.75 85 LEU A O 1
ATOM 611 N N . GLN A 1 86 ? -10.024 -1.795 -1.275 1.00 96.56 86 GLN A N 1
ATOM 612 C CA . GLN A 1 86 ? -11.102 -0.941 -0.792 1.00 96.56 86 GLN A CA 1
ATOM 613 C C . GLN A 1 86 ? -10.816 -0.396 0.611 1.00 96.56 86 GLN A C 1
ATOM 615 O O . GLN A 1 86 ? -10.774 0.819 0.800 1.00 96.56 86 GLN A O 1
ATOM 620 N N . CYS A 1 87 ? -10.569 -1.263 1.598 1.00 97.81 87 CYS A N 1
ATOM 621 C CA . CYS A 1 87 ? -10.369 -0.833 2.982 1.00 97.81 87 CYS A CA 1
ATOM 622 C C . CYS A 1 87 ? -9.127 0.052 3.143 1.00 97.81 87 CYS A C 1
ATOM 624 O O . CYS A 1 87 ? -9.197 1.067 3.838 1.00 97.81 87 CYS A O 1
ATOM 626 N N . ASN A 1 88 ? -8.007 -0.288 2.495 1.00 98.38 88 ASN A N 1
ATOM 627 C CA . ASN A 1 88 ? -6.770 0.489 2.619 1.00 98.38 88 ASN A CA 1
ATOM 628 C C . ASN A 1 88 ? -6.870 1.836 1.886 1.00 98.38 88 ASN A C 1
ATOM 630 O O . ASN A 1 88 ? -6.433 2.853 2.426 1.00 98.38 88 ASN A O 1
ATOM 634 N N . ALA A 1 89 ? -7.506 1.886 0.709 1.00 96.06 89 ALA A N 1
ATOM 635 C CA . ALA A 1 89 ? -7.776 3.150 0.025 1.00 96.06 89 ALA A CA 1
ATOM 636 C C . ALA A 1 89 ? -8.694 4.057 0.859 1.00 96.06 89 ALA A C 1
ATOM 638 O O . ALA A 1 89 ? -8.396 5.238 1.044 1.00 96.06 89 ALA A O 1
ATOM 639 N N . THR A 1 90 ? -9.787 3.511 1.403 1.00 95.38 90 THR A N 1
ATOM 640 C CA . THR A 1 90 ? -10.706 4.258 2.271 1.00 95.38 90 THR A CA 1
ATOM 641 C C . THR A 1 90 ? -10.001 4.769 3.527 1.00 95.38 90 THR A C 1
ATOM 643 O O . THR A 1 90 ? -10.204 5.924 3.896 1.00 95.38 90 THR A O 1
ATOM 646 N N . ALA A 1 91 ? -9.139 3.962 4.156 1.00 96.75 91 ALA A N 1
ATOM 647 C CA . ALA A 1 91 ? -8.377 4.370 5.335 1.00 96.75 91 ALA A CA 1
ATOM 648 C C . ALA A 1 91 ? -7.462 5.568 5.053 1.00 96.75 91 ALA A C 1
ATOM 650 O O . ALA A 1 91 ? -7.469 6.534 5.811 1.00 96.75 91 ALA A O 1
ATOM 651 N N . LEU A 1 92 ? -6.711 5.533 3.948 1.00 96.19 92 LEU A N 1
ATOM 652 C CA . LEU A 1 92 ? -5.805 6.620 3.567 1.00 96.19 92 LEU A CA 1
ATOM 653 C C . LEU A 1 92 ? -6.559 7.921 3.268 1.00 96.19 92 LEU A C 1
ATOM 655 O O . LEU A 1 92 ? -6.156 8.986 3.737 1.00 96.19 92 LEU A O 1
ATOM 659 N N . LYS A 1 93 ? -7.681 7.844 2.540 1.00 93.06 93 LYS A N 1
ATOM 660 C CA . LYS A 1 93 ? -8.537 9.012 2.268 1.00 93.06 93 LYS A CA 1
ATOM 661 C C . LYS A 1 93 ? -9.115 9.597 3.558 1.00 93.06 93 LYS A C 1
ATOM 663 O O . LYS A 1 93 ? -8.990 10.792 3.812 1.00 93.06 93 LYS A O 1
ATOM 668 N N . ALA A 1 94 ? -9.678 8.741 4.409 1.00 93.56 94 ALA A N 1
ATOM 669 C CA . ALA A 1 94 ? -10.267 9.147 5.678 1.00 93.56 94 ALA A CA 1
ATOM 670 C C . ALA A 1 94 ? -9.236 9.793 6.614 1.00 93.56 94 ALA A C 1
ATOM 672 O O . ALA A 1 94 ? -9.514 10.834 7.207 1.00 93.56 94 ALA A O 1
ATOM 673 N N . ALA A 1 95 ? -8.034 9.219 6.693 1.00 93.62 95 ALA A N 1
ATOM 674 C CA . ALA A 1 95 ? -6.941 9.773 7.474 1.00 93.62 95 ALA A CA 1
ATOM 675 C C . ALA A 1 95 ? -6.494 11.143 6.951 1.00 93.62 95 ALA A C 1
ATOM 677 O O . ALA A 1 95 ? -6.233 12.033 7.754 1.00 93.62 95 ALA A O 1
ATOM 678 N N . LYS A 1 96 ? -6.467 11.367 5.629 1.00 90.50 96 LYS A N 1
ATOM 679 C CA . LYS A 1 96 ? -6.138 12.686 5.057 1.00 90.50 96 LYS A CA 1
ATOM 680 C C . LYS A 1 96 ? -7.099 13.754 5.576 1.00 90.50 96 LYS A C 1
ATOM 682 O O . LYS A 1 96 ? -6.661 14.819 6.008 1.00 90.50 96 LYS A O 1
ATOM 687 N N . GLU A 1 97 ? -8.396 13.465 5.562 1.00 88.06 97 GLU A N 1
ATOM 688 C CA . GLU A 1 97 ? -9.426 14.394 6.033 1.00 88.06 97 GLU A CA 1
ATOM 689 C C . GLU A 1 97 ? -9.350 14.655 7.545 1.00 88.06 97 GLU A C 1
ATOM 691 O O . GLU A 1 97 ? -9.630 15.764 7.994 1.00 88.06 97 GLU A O 1
ATOM 696 N N . SER A 1 98 ? -8.928 13.662 8.334 1.00 87.31 98 SER A N 1
ATOM 697 C CA . SER A 1 98 ? -8.766 13.783 9.788 1.00 87.31 98 SER A CA 1
ATOM 698 C C . SER A 1 98 ? -7.342 14.151 10.231 1.00 87.31 98 SER A C 1
ATOM 700 O O . SER A 1 98 ? -7.022 13.979 11.405 1.00 87.31 98 SER A O 1
ATOM 702 N N . LYS A 1 99 ? -6.464 14.600 9.319 1.00 85.69 99 LYS A N 1
ATOM 703 C CA . LYS A 1 99 ? -5.047 14.931 9.598 1.00 85.69 99 LYS A CA 1
ATOM 704 C C . LYS A 1 99 ? -4.240 13.785 10.246 1.00 85.69 99 LYS A C 1
ATOM 706 O O . LYS A 1 99 ? -3.410 14.016 11.122 1.00 85.69 99 LYS A O 1
ATOM 711 N N . GLY A 1 100 ? -4.499 12.549 9.829 1.00 88.38 100 GLY A N 1
ATOM 712 C CA . GLY A 1 100 ? -3.754 11.355 10.223 1.00 88.38 100 GLY A CA 1
ATOM 713 C C . GLY A 1 100 ? -2.372 11.254 9.570 1.00 88.38 100 GLY A C 1
ATOM 714 O O . GLY A 1 100 ? -2.046 11.981 8.629 1.00 88.38 100 GLY A O 1
ATOM 715 N N . ASP A 1 101 ? -1.557 10.314 10.053 1.00 91.75 101 ASP A N 1
ATOM 716 C CA . ASP A 1 101 ? -0.228 10.044 9.497 1.00 91.75 101 ASP A CA 1
ATOM 717 C C . ASP A 1 101 ? -0.329 9.094 8.292 1.00 91.75 101 ASP A C 1
ATOM 719 O O . ASP A 1 101 ? -0.292 7.866 8.410 1.00 91.75 101 ASP A O 1
ATOM 723 N N . ILE A 1 102 ? -0.459 9.687 7.103 1.00 94.88 102 ILE A N 1
ATOM 724 C CA . ILE A 1 102 ? -0.531 8.964 5.826 1.00 94.88 102 ILE A CA 1
ATOM 725 C C . ILE A 1 102 ? 0.715 8.110 5.583 1.00 94.88 102 ILE A C 1
ATOM 727 O O . ILE A 1 102 ? 0.604 7.017 5.028 1.00 94.88 102 ILE A O 1
ATOM 731 N N . LYS A 1 103 ? 1.900 8.574 6.000 1.00 95.12 103 LYS A N 1
ATOM 732 C CA . LYS A 1 103 ? 3.162 7.852 5.798 1.00 95.12 103 LYS A CA 1
ATOM 733 C C . LYS A 1 103 ? 3.189 6.584 6.652 1.00 95.12 103 LYS A C 1
ATOM 735 O O . LYS A 1 103 ? 3.554 5.519 6.146 1.00 95.12 103 LYS A O 1
ATOM 740 N N . ALA A 1 104 ? 2.762 6.672 7.911 1.00 96.38 104 ALA A N 1
ATOM 741 C CA . ALA A 1 104 ? 2.639 5.515 8.795 1.00 96.38 104 ALA A CA 1
ATOM 742 C C . ALA A 1 104 ? 1.561 4.532 8.311 1.00 96.38 104 ALA A C 1
ATOM 744 O O . ALA A 1 104 ? 1.817 3.330 8.263 1.00 96.38 104 ALA A O 1
ATOM 745 N N . LEU A 1 105 ? 0.396 5.025 7.876 1.00 97.56 105 LEU A N 1
ATOM 746 C CA . LEU A 1 105 ? -0.660 4.175 7.317 1.00 97.56 105 LEU A CA 1
ATOM 747 C C . LEU A 1 105 ? -0.198 3.449 6.056 1.00 97.56 105 LEU A C 1
ATOM 749 O O . LEU A 1 105 ? -0.350 2.235 5.981 1.00 97.56 105 LEU A O 1
ATOM 753 N N . LEU A 1 106 ? 0.422 4.155 5.106 1.00 98.38 106 LEU A N 1
ATOM 754 C CA . LEU A 1 106 ? 0.974 3.557 3.887 1.00 98.38 106 LEU A CA 1
ATOM 755 C C . LEU A 1 106 ? 2.006 2.470 4.215 1.00 98.38 106 LEU A C 1
ATOM 757 O O . LEU A 1 106 ? 1.980 1.393 3.625 1.00 98.38 106 LEU A O 1
ATOM 761 N N . SER A 1 107 ? 2.876 2.731 5.193 1.00 98.50 107 SER A N 1
ATOM 762 C CA . SER A 1 107 ? 3.852 1.753 5.686 1.00 98.50 107 SER A CA 1
ATOM 763 C C . SER A 1 107 ? 3.179 0.492 6.233 1.00 98.50 107 SER A C 1
ATOM 765 O O . SER A 1 107 ? 3.647 -0.616 5.974 1.00 98.50 107 SER A O 1
ATOM 767 N N . GLU A 1 108 ? 2.059 0.643 6.939 1.00 98.62 108 GLU A N 1
ATOM 768 C CA . GLU A 1 108 ? 1.286 -0.483 7.462 1.00 98.62 108 GLU A CA 1
ATOM 769 C C . GLU A 1 108 ? 0.557 -1.264 6.359 1.00 98.62 108 GLU A C 1
ATOM 771 O O . GLU A 1 108 ? 0.509 -2.493 6.439 1.00 98.62 108 GLU A O 1
ATOM 776 N N . VAL A 1 109 ? 0.057 -0.596 5.304 1.00 98.75 109 VAL A N 1
ATOM 777 C CA . VAL A 1 109 ? -0.540 -1.263 4.125 1.00 98.75 109 VAL A CA 1
ATOM 778 C C . VAL A 1 109 ? 0.442 -2.285 3.551 1.00 98.75 109 VAL A C 1
ATOM 780 O O . VAL A 1 109 ? 0.140 -3.476 3.487 1.00 98.75 109 VAL A O 1
ATOM 783 N N . PHE A 1 110 ? 1.644 -1.840 3.173 1.00 98.69 110 PHE A N 1
ATOM 784 C CA . PHE A 1 110 ? 2.631 -2.709 2.522 1.00 98.69 110 PHE A CA 1
ATOM 785 C C . PHE A 1 110 ? 3.160 -3.819 3.441 1.00 98.69 110 PHE A C 1
ATOM 787 O O . PHE A 1 110 ? 3.544 -4.889 2.959 1.00 98.69 110 PHE A O 1
ATOM 794 N N . ALA A 1 111 ? 3.141 -3.604 4.757 1.00 98.56 111 ALA A N 1
ATOM 795 C CA . ALA A 1 111 ? 3.596 -4.591 5.728 1.00 98.56 111 ALA A CA 1
ATOM 796 C C . ALA A 1 111 ? 2.549 -5.663 6.078 1.00 98.56 111 ALA A C 1
ATOM 798 O O . ALA A 1 111 ? 2.939 -6.761 6.464 1.00 98.56 111 ALA A O 1
ATOM 799 N N . THR A 1 112 ? 1.248 -5.368 5.973 1.00 98.56 112 THR A N 1
ATOM 800 C CA . THR A 1 112 ? 0.184 -6.250 6.506 1.00 98.56 112 THR A CA 1
ATOM 801 C C . THR A 1 112 ? -0.765 -6.828 5.467 1.00 98.56 112 THR A C 1
ATOM 803 O O . THR A 1 112 ? -1.469 -7.791 5.769 1.00 98.56 112 THR A O 1
ATOM 806 N N . VAL A 1 113 ? -0.802 -6.278 4.255 1.00 98.56 113 VAL A N 1
ATOM 807 C CA . VAL A 1 113 ? -1.569 -6.870 3.155 1.00 98.56 113 VAL A CA 1
ATOM 808 C C . VAL A 1 113 ? -0.853 -8.122 2.629 1.00 98.56 113 VAL A C 1
ATOM 810 O O . VAL A 1 113 ? 0.382 -8.178 2.584 1.00 98.56 113 VAL A O 1
ATOM 813 N N . GLU A 1 114 ? -1.631 -9.133 2.234 1.00 98.06 114 GLU A N 1
ATOM 814 C CA . GLU A 1 114 ? -1.129 -10.315 1.522 1.00 98.06 114 GLU A CA 1
ATOM 815 C C . GLU A 1 114 ? -0.403 -9.905 0.236 1.00 98.06 114 GLU A C 1
ATOM 817 O O . GLU A 1 114 ? -0.872 -9.036 -0.500 1.00 98.06 114 GLU A O 1
ATOM 822 N N . ILE A 1 115 ? 0.741 -10.523 -0.059 1.00 98.38 115 ILE A N 1
ATOM 823 C CA . ILE A 1 115 ? 1.657 -10.005 -1.088 1.00 98.38 115 ILE A CA 1
ATOM 824 C C . ILE A 1 115 ? 1.007 -9.980 -2.481 1.00 98.38 115 ILE A C 1
ATOM 826 O O . ILE A 1 115 ? 1.109 -8.966 -3.169 1.00 98.38 115 ILE A O 1
ATOM 830 N N . TYR A 1 116 ? 0.246 -11.009 -2.871 1.00 98.06 116 TYR A N 1
ATOM 831 C CA . TYR A 1 116 ? -0.496 -11.001 -4.142 1.00 98.06 116 TYR A CA 1
ATOM 832 C C . TYR A 1 116 ? -1.468 -9.812 -4.267 1.00 98.06 116 TYR A C 1
ATOM 834 O O . TYR A 1 116 ? -1.670 -9.279 -5.360 1.00 98.06 116 TYR A O 1
ATOM 842 N N . ALA A 1 117 ? -2.060 -9.357 -3.156 1.00 98.38 117 ALA A N 1
ATOM 843 C CA . ALA A 1 117 ? -3.006 -8.244 -3.139 1.00 98.38 117 ALA A CA 1
ATOM 844 C C . ALA A 1 117 ? -2.304 -6.876 -3.220 1.00 98.38 117 ALA A C 1
ATOM 846 O O . ALA A 1 117 ? -2.956 -5.875 -3.527 1.00 98.38 117 ALA A O 1
ATOM 847 N N . LEU A 1 118 ? -0.977 -6.820 -3.047 1.00 98.69 118 LEU A N 1
ATOM 848 C CA . LEU A 1 118 ? -0.192 -5.617 -3.332 1.00 98.69 118 LEU A CA 1
ATOM 849 C C . LEU A 1 118 ? -0.135 -5.289 -4.831 1.00 98.69 118 LEU A C 1
ATOM 851 O O . LEU A 1 118 ? 0.128 -4.136 -5.166 1.00 98.69 118 LEU A O 1
ATOM 855 N N . CYS A 1 119 ? -0.434 -6.240 -5.727 1.00 98.44 119 CYS A N 1
ATOM 856 C CA . CYS A 1 119 ? -0.495 -5.994 -7.173 1.00 98.44 119 CYS A CA 1
ATOM 857 C C . CYS A 1 119 ? -1.551 -4.926 -7.525 1.00 98.44 119 CYS A C 1
ATOM 859 O O . CYS A 1 119 ? -1.168 -3.835 -7.951 1.00 98.44 119 CYS A O 1
ATOM 861 N N . PRO A 1 120 ? -2.862 -5.154 -7.289 1.00 97.56 120 PRO A N 1
ATOM 862 C CA . PRO A 1 120 ? -3.882 -4.144 -7.568 1.00 97.56 120 PRO A CA 1
ATOM 863 C C . PRO A 1 120 ? -3.758 -2.897 -6.677 1.00 97.56 120 PRO A C 1
ATOM 865 O O . PRO A 1 120 ? -4.116 -1.808 -7.119 1.00 97.56 120 PRO A O 1
ATOM 868 N N . ILE A 1 121 ? -3.220 -3.015 -5.453 1.00 97.94 121 ILE A N 1
ATOM 869 C CA . ILE A 1 121 ? -2.951 -1.849 -4.593 1.00 97.94 121 ILE A CA 1
ATOM 870 C C . ILE A 1 121 ? -1.891 -0.941 -5.209 1.00 97.94 121 ILE A C 1
ATOM 872 O O . ILE A 1 121 ? -2.120 0.259 -5.303 1.00 97.94 121 ILE A O 1
ATOM 876 N N . SER A 1 122 ? -0.755 -1.491 -5.640 1.00 97.62 122 SER A N 1
ATOM 877 C CA . SER A 1 122 ? 0.342 -0.726 -6.242 1.00 97.62 122 SER A CA 1
ATOM 878 C C . SER A 1 122 ? -0.126 0.029 -7.488 1.00 97.62 122 SER A C 1
ATOM 880 O O . SER A 1 122 ? 0.202 1.206 -7.648 1.00 97.62 122 SER A O 1
ATOM 882 N N . GLU A 1 123 ? -0.951 -0.608 -8.328 1.00 95.19 123 GLU A N 1
ATOM 883 C CA . GLU A 1 123 ? -1.549 0.042 -9.498 1.00 95.19 123 GLU A CA 1
ATOM 884 C C . GLU A 1 123 ? -2.529 1.148 -9.100 1.00 95.19 123 GLU A C 1
ATOM 886 O O . GLU A 1 123 ? -2.305 2.314 -9.421 1.00 95.19 123 GLU A O 1
ATOM 891 N N . TYR A 1 124 ? -3.576 0.823 -8.336 1.00 93.88 124 TYR A N 1
ATOM 892 C CA . TYR A 1 124 ? -4.616 1.795 -7.998 1.00 93.88 124 TYR A CA 1
ATOM 893 C C . TYR A 1 124 ? -4.068 2.971 -7.184 1.00 93.88 124 TYR A C 1
ATOM 895 O O . TYR A 1 124 ? -4.415 4.126 -7.435 1.00 93.88 124 TYR A O 1
ATOM 903 N N . PHE A 1 125 ? -3.201 2.706 -6.204 1.00 95.31 125 PHE A N 1
ATOM 904 C CA . PHE A 1 125 ? -2.609 3.763 -5.390 1.00 95.31 125 PHE A CA 1
ATOM 905 C C . PHE A 1 125 ? -1.728 4.660 -6.252 1.00 95.31 125 PHE A C 1
ATOM 907 O O . PHE A 1 125 ? -1.846 5.877 -6.135 1.00 95.31 125 PHE A O 1
ATOM 914 N N . GLY A 1 126 ? -0.905 4.088 -7.134 1.00 94.50 126 GLY A N 1
ATOM 915 C CA . GLY A 1 126 ? -0.063 4.851 -8.051 1.00 94.50 126 GLY A CA 1
ATOM 916 C C . GLY A 1 126 ? -0.880 5.737 -8.987 1.00 94.50 126 GLY A C 1
ATOM 917 O O . GLY A 1 126 ? -0.602 6.927 -9.092 1.00 94.50 126 GLY A O 1
ATOM 918 N N . ASP A 1 127 ? -1.931 5.188 -9.594 1.00 89.88 127 ASP A N 1
ATOM 919 C CA . ASP A 1 127 ? -2.694 5.869 -10.642 1.00 89.88 127 ASP A CA 1
ATOM 920 C C . ASP A 1 127 ? -3.729 6.863 -10.101 1.00 89.88 127 ASP A C 1
ATOM 922 O O . ASP A 1 127 ? -4.008 7.868 -10.762 1.00 89.88 127 ASP A O 1
ATOM 926 N N . LYS A 1 128 ? -4.309 6.594 -8.921 1.00 88.31 128 LYS A N 1
ATOM 927 C CA . LYS A 1 128 ? -5.484 7.323 -8.405 1.00 88.31 128 LYS A CA 1
ATOM 928 C C . LYS A 1 128 ? -5.240 8.097 -7.114 1.00 88.31 128 LYS A C 1
ATOM 930 O O . LYS A 1 128 ? -5.819 9.164 -6.947 1.00 88.31 128 LYS A O 1
ATOM 935 N N . LEU A 1 129 ? -4.429 7.582 -6.186 1.00 90.31 129 LEU A N 1
ATOM 936 C CA . LEU A 1 129 ? -4.249 8.221 -4.871 1.00 90.31 129 LEU A CA 1
ATOM 937 C C . LEU A 1 129 ? -2.961 9.039 -4.792 1.00 90.31 129 LEU A C 1
ATOM 939 O O . LEU A 1 129 ? -2.962 10.163 -4.302 1.00 90.31 129 LEU A O 1
ATOM 943 N N . PHE A 1 130 ? -1.849 8.490 -5.262 1.00 93.12 130 PHE A N 1
ATOM 944 C CA . PHE A 1 130 ? -0.530 9.103 -5.147 1.00 93.12 130 PHE A CA 1
ATOM 945 C C . PHE A 1 130 ? -0.055 9.743 -6.447 1.00 93.12 130 PHE A C 1
ATOM 947 O O . PHE A 1 130 ? 1.011 10.349 -6.451 1.00 93.12 130 PHE A O 1
ATOM 954 N N . ASN A 1 131 ? -0.842 9.659 -7.520 1.00 90.19 131 ASN A N 1
ATOM 955 C CA . ASN A 1 131 ? -0.522 10.268 -8.803 1.00 90.19 131 ASN A CA 1
ATOM 956 C C . ASN A 1 131 ? -0.252 11.770 -8.643 1.00 90.19 131 ASN A C 1
ATOM 958 O O . ASN A 1 131 ? -1.105 12.527 -8.172 1.00 90.19 131 ASN A O 1
ATOM 962 N N . ARG A 1 132 ? 0.937 12.210 -9.065 1.00 88.00 132 ARG A N 1
ATOM 963 C CA . ARG A 1 132 ? 1.374 13.607 -8.951 1.00 88.00 132 ARG A CA 1
ATOM 964 C C . ARG A 1 132 ? 0.522 14.587 -9.750 1.00 88.00 132 ARG A C 1
ATOM 966 O O . ARG A 1 132 ? 0.578 15.782 -9.485 1.00 88.00 132 ARG A O 1
ATOM 973 N N . SER A 1 133 ? -0.250 14.082 -10.707 1.00 85.94 133 SER A N 1
ATOM 974 C CA . SER A 1 133 ? -1.162 14.847 -11.554 1.00 85.94 133 SER A CA 1
ATOM 975 C C . SER A 1 133 ? -2.634 14.698 -11.149 1.00 85.94 133 SER A C 1
ATOM 977 O O . SER A 1 133 ? -3.488 15.284 -11.805 1.00 85.94 133 SER A O 1
ATOM 979 N N . ALA A 1 134 ? -2.957 13.944 -10.088 1.00 81.00 134 ALA A N 1
ATOM 980 C CA . ALA A 1 134 ? -4.346 13.764 -9.645 1.00 81.00 134 ALA A CA 1
ATOM 981 C C . ALA A 1 134 ? -4.922 14.978 -8.896 1.00 81.00 134 ALA A C 1
ATOM 983 O O . ALA A 1 134 ? -6.140 15.114 -8.817 1.00 81.00 134 ALA A O 1
ATOM 984 N N . ASP A 1 135 ? -4.081 15.862 -8.346 1.00 78.50 135 ASP A N 1
ATOM 985 C CA . ASP A 1 135 ? -4.517 17.119 -7.727 1.00 78.50 135 ASP A CA 1
ATOM 986 C C . ASP A 1 135 ? -4.223 18.294 -8.672 1.00 78.50 135 ASP A C 1
ATOM 988 O O . ASP A 1 135 ? -3.090 18.777 -8.698 1.00 78.50 135 ASP A O 1
ATOM 992 N N . PRO A 1 136 ? -5.206 18.802 -9.439 1.00 75.56 136 PRO A N 1
ATOM 993 C CA . PRO A 1 136 ? -4.965 19.897 -10.376 1.00 75.56 136 PRO A CA 1
ATOM 994 C C . PRO A 1 136 ? -4.602 21.215 -9.674 1.00 75.56 136 PRO A C 1
ATOM 996 O O . PRO A 1 136 ? -4.114 22.134 -10.326 1.00 75.56 136 PRO A O 1
ATOM 999 N N . SER A 1 137 ? -4.826 21.325 -8.357 1.00 79.06 137 SER A N 1
ATOM 1000 C CA . SER A 1 137 ? -4.470 22.512 -7.571 1.00 79.06 137 SER A CA 1
ATOM 1001 C C . SER A 1 137 ? -3.007 22.524 -7.117 1.00 79.06 137 SER A C 1
ATOM 1003 O O . SER A 1 137 ? -2.531 23.544 -6.615 1.00 79.06 137 SER A O 1
ATOM 1005 N N . LYS A 1 138 ? -2.275 21.413 -7.289 1.00 80.25 138 LYS A N 1
ATOM 1006 C CA . LYS A 1 138 ? -0.880 21.275 -6.861 1.00 80.25 138 LYS A CA 1
ATOM 1007 C C . LYS A 1 138 ? -0.013 20.723 -7.981 1.00 80.25 138 LYS A C 1
ATOM 1009 O O . LYS A 1 138 ? -0.303 19.700 -8.582 1.00 80.25 138 LYS A O 1
ATOM 1014 N N . THR A 1 139 ? 1.116 21.379 -8.218 1.00 82.81 139 THR A N 1
ATOM 1015 C CA . THR A 1 139 ? 2.152 20.893 -9.134 1.00 82.81 139 THR A CA 1
ATOM 1016 C C . THR A 1 139 ? 3.367 20.458 -8.330 1.00 82.81 139 THR A C 1
ATOM 1018 O O . THR A 1 139 ? 3.866 21.209 -7.493 1.00 82.81 139 THR A O 1
ATOM 1021 N N . PHE A 1 140 ? 3.856 19.248 -8.590 1.00 86.38 140 PHE A N 1
ATOM 1022 C CA . PHE A 1 140 ? 5.080 18.728 -7.989 1.00 86.38 140 PHE A CA 1
ATOM 1023 C C . PHE A 1 140 ? 6.204 18.774 -9.022 1.00 86.38 140 PHE A C 1
ATOM 1025 O O . PHE A 1 140 ? 6.073 18.183 -10.093 1.00 86.38 140 PHE A O 1
ATOM 1032 N N . SER A 1 141 ? 7.311 19.449 -8.699 1.00 89.19 141 SER A N 1
ATOM 1033 C CA . SER A 1 141 ? 8.550 19.293 -9.468 1.00 89.19 141 SER A CA 1
ATOM 1034 C C . SER A 1 141 ? 9.080 17.863 -9.337 1.00 89.19 141 SER A C 1
ATOM 1036 O O . SER A 1 141 ? 8.763 17.170 -8.365 1.00 89.19 141 SER A O 1
ATOM 1038 N N . ASP A 1 142 ? 9.919 17.431 -10.279 1.00 89.44 142 ASP A N 1
ATOM 1039 C CA . ASP A 1 142 ? 10.556 16.108 -10.228 1.00 89.44 142 ASP A CA 1
ATOM 1040 C C . ASP A 1 142 ? 11.345 15.909 -8.925 1.00 89.44 142 ASP A C 1
ATOM 1042 O O . ASP A 1 142 ? 11.218 14.876 -8.271 1.00 89.44 142 ASP A O 1
ATOM 1046 N N . GLU A 1 143 ? 12.080 16.932 -8.482 1.00 90.12 143 GLU A N 1
ATOM 1047 C CA . GLU A 1 143 ? 12.831 16.914 -7.221 1.00 90.12 143 GLU A CA 1
ATOM 1048 C C . GLU A 1 143 ? 11.919 16.772 -5.994 1.00 90.12 143 GLU A C 1
ATOM 1050 O O . GLU A 1 143 ? 12.187 15.959 -5.105 1.00 90.12 143 GLU A O 1
ATOM 1055 N N . SER A 1 144 ? 10.822 17.538 -5.950 1.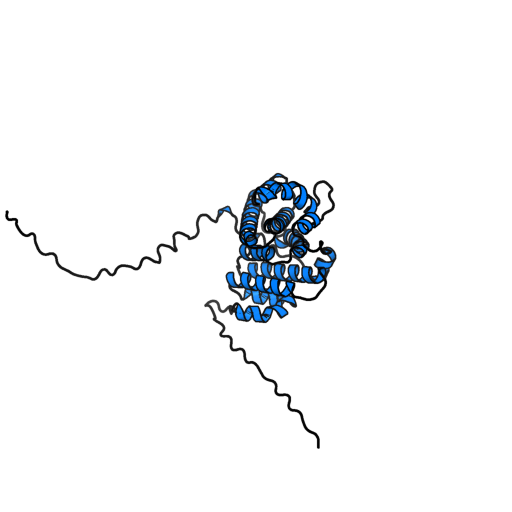00 90.56 144 SER A N 1
ATOM 1056 C CA . SER A 1 144 ? 9.854 17.496 -4.848 1.00 90.56 144 SER A CA 1
ATOM 1057 C C . SER A 1 144 ? 9.161 16.135 -4.785 1.00 90.56 144 SER A C 1
ATOM 1059 O O . SER A 1 144 ? 9.096 15.515 -3.722 1.00 90.56 144 SER A O 1
ATOM 1061 N N . PHE A 1 145 ? 8.724 15.621 -5.937 1.00 92.81 145 PHE A N 1
ATOM 1062 C CA . PHE A 1 145 ? 8.132 14.293 -6.042 1.00 92.81 145 PHE A CA 1
ATOM 1063 C C . PHE A 1 145 ? 9.114 13.203 -5.601 1.00 92.81 145 PHE A C 1
ATOM 1065 O O . PHE A 1 145 ? 8.771 12.371 -4.762 1.00 92.81 145 PHE A O 1
ATOM 1072 N N . GLN A 1 146 ? 10.349 13.229 -6.111 1.00 93.31 146 GLN A N 1
ATOM 1073 C CA . GLN A 1 146 ? 11.379 12.258 -5.752 1.00 93.31 146 GLN A CA 1
ATOM 1074 C C . GLN A 1 146 ? 11.664 12.273 -4.245 1.00 93.31 146 GLN A C 1
ATOM 1076 O O . GLN A 1 146 ? 11.803 11.212 -3.638 1.00 93.31 146 GLN A O 1
ATOM 1081 N N . SER A 1 147 ? 11.745 13.456 -3.633 1.00 92.75 147 SER A N 1
ATOM 1082 C CA . SER A 1 147 ? 11.956 13.605 -2.191 1.00 92.75 147 SER A CA 1
ATOM 1083 C C . SER A 1 147 ? 10.809 12.991 -1.377 1.00 92.75 147 SER A C 1
ATOM 1085 O O . SER A 1 147 ? 11.055 12.198 -0.465 1.00 92.75 147 SER A O 1
ATOM 1087 N N . ILE A 1 148 ? 9.556 13.283 -1.746 1.00 93.62 148 ILE A N 1
ATOM 1088 C CA . ILE A 1 148 ? 8.359 12.704 -1.113 1.00 93.62 148 ILE A CA 1
ATOM 1089 C C . ILE A 1 148 ? 8.351 11.175 -1.259 1.00 93.62 148 ILE A C 1
ATOM 1091 O O . ILE A 1 148 ? 8.184 10.458 -0.269 1.00 93.62 148 ILE A O 1
ATOM 1095 N N . ALA A 1 149 ? 8.579 10.669 -2.474 1.00 96.19 149 ALA A N 1
ATOM 1096 C CA . ALA A 1 149 ? 8.598 9.239 -2.761 1.00 96.19 149 ALA A CA 1
ATOM 1097 C C . ALA A 1 149 ? 9.682 8.520 -1.946 1.00 96.19 149 ALA A C 1
ATOM 1099 O O . ALA A 1 149 ? 9.393 7.524 -1.286 1.00 96.19 149 ALA A O 1
ATOM 1100 N N . LYS A 1 150 ? 10.913 9.048 -1.905 1.00 96.19 150 LYS A N 1
ATOM 1101 C CA . LYS A 1 150 ? 12.006 8.473 -1.103 1.00 96.19 150 LYS A CA 1
ATOM 1102 C C . LYS A 1 150 ? 11.682 8.426 0.383 1.00 96.19 150 LYS A C 1
ATOM 1104 O O . LYS A 1 150 ? 11.949 7.406 1.020 1.00 96.19 150 LYS A O 1
ATOM 1109 N N . ALA A 1 151 ? 11.113 9.496 0.934 1.00 95.69 151 ALA A N 1
ATOM 1110 C CA . ALA A 1 151 ? 10.734 9.542 2.343 1.00 95.69 151 ALA A CA 1
ATOM 1111 C C . ALA A 1 151 ? 9.662 8.486 2.670 1.00 95.69 151 ALA A C 1
ATOM 1113 O O . ALA A 1 151 ? 9.778 7.769 3.666 1.00 95.69 151 ALA A O 1
ATOM 1114 N N . ALA A 1 152 ? 8.655 8.339 1.806 1.00 97.19 152 ALA A N 1
ATOM 1115 C CA . ALA A 1 152 ? 7.607 7.334 1.962 1.00 97.19 152 ALA A CA 1
ATOM 1116 C C . ALA A 1 152 ? 8.135 5.897 1.794 1.00 97.19 152 ALA A C 1
ATOM 1118 O O . ALA A 1 152 ? 7.866 5.050 2.644 1.00 97.19 152 ALA A O 1
ATOM 1119 N N . ILE A 1 153 ? 8.938 5.625 0.759 1.00 98.12 153 ILE A N 1
ATOM 1120 C CA . ILE A 1 153 ? 9.549 4.306 0.524 1.00 98.12 153 ILE A CA 1
ATOM 1121 C C . ILE A 1 153 ? 10.479 3.931 1.681 1.00 98.12 153 ILE A C 1
ATOM 1123 O O . ILE A 1 153 ? 10.467 2.785 2.112 1.00 98.12 153 ILE A O 1
ATOM 1127 N N . SER A 1 154 ? 11.234 4.881 2.239 1.00 97.00 154 SER A N 1
ATOM 1128 C CA . SER A 1 154 ? 12.108 4.621 3.392 1.00 97.00 154 SER A CA 1
ATOM 1129 C C . SER A 1 154 ? 11.316 4.257 4.650 1.00 97.00 154 SER A C 1
ATOM 1131 O O . SER A 1 154 ? 11.709 3.355 5.389 1.00 97.00 154 SER A O 1
ATOM 1133 N N . ALA A 1 155 ? 10.177 4.916 4.889 1.00 96.81 155 ALA A N 1
ATOM 1134 C CA . ALA A 1 155 ? 9.281 4.561 5.989 1.00 96.81 155 ALA A CA 1
ATOM 1135 C C . ALA A 1 155 ? 8.666 3.163 5.793 1.00 96.81 155 ALA A C 1
ATOM 1137 O O . ALA A 1 155 ? 8.677 2.353 6.723 1.00 96.81 155 ALA A O 1
ATOM 1138 N N . VAL A 1 156 ? 8.230 2.851 4.567 1.00 98.25 156 VAL A N 1
ATOM 1139 C CA . VAL A 1 156 ? 7.729 1.523 4.190 1.00 98.25 156 VAL A CA 1
ATOM 1140 C C . VAL A 1 156 ? 8.812 0.463 4.382 1.00 98.25 156 VAL A C 1
ATOM 1142 O O . VAL A 1 156 ? 8.548 -0.542 5.032 1.00 98.25 156 VAL A O 1
ATOM 1145 N N . ALA A 1 157 ? 10.036 0.700 3.905 1.00 97.75 157 ALA A N 1
ATOM 1146 C CA . ALA A 1 157 ? 11.165 -0.215 4.058 1.00 97.75 157 ALA A CA 1
ATOM 1147 C C . ALA A 1 157 ? 11.469 -0.485 5.537 1.00 97.75 157 ALA A C 1
ATOM 1149 O O . ALA A 1 157 ? 11.599 -1.638 5.947 1.00 97.75 157 ALA A O 1
ATOM 1150 N N . LYS A 1 158 ? 11.496 0.567 6.366 1.00 97.19 158 LYS A N 1
ATOM 1151 C CA . LYS A 1 158 ? 11.701 0.446 7.815 1.00 97.19 158 LYS A CA 1
ATOM 1152 C C . LYS A 1 158 ? 10.610 -0.395 8.476 1.00 97.19 158 LYS A C 1
ATOM 1154 O O . LYS A 1 158 ? 10.920 -1.230 9.321 1.00 97.19 158 LYS A O 1
ATOM 1159 N N . ARG A 1 159 ? 9.342 -0.190 8.108 1.00 97.50 159 ARG A N 1
ATOM 1160 C CA . ARG A 1 159 ? 8.225 -0.972 8.653 1.00 97.50 159 ARG A CA 1
ATOM 1161 C C . ARG A 1 159 ? 8.213 -2.410 8.131 1.00 97.50 159 ARG A C 1
ATOM 1163 O O . ARG A 1 159 ? 7.853 -3.309 8.887 1.00 97.50 159 ARG A O 1
ATOM 1170 N N . CYS A 1 160 ? 8.604 -2.625 6.877 1.00 97.38 160 CYS A N 1
ATOM 1171 C CA . CYS A 1 160 ? 8.650 -3.943 6.250 1.00 97.38 160 CYS A CA 1
ATOM 1172 C C . CYS A 1 160 ? 9.837 -4.789 6.727 1.00 97.38 160 CYS A C 1
ATOM 1174 O O . CYS A 1 160 ? 9.765 -6.007 6.650 1.00 97.38 160 CYS A O 1
ATOM 1176 N N . ALA A 1 161 ? 10.901 -4.181 7.259 1.00 96.12 161 ALA A N 1
ATOM 1177 C CA . ALA A 1 161 ? 12.082 -4.896 7.751 1.00 96.12 161 ALA A CA 1
ATOM 1178 C C . ALA A 1 161 ? 11.787 -5.920 8.868 1.00 96.12 161 ALA A C 1
ATOM 1180 O O . ALA A 1 161 ? 12.615 -6.787 9.130 1.00 96.12 161 ALA A O 1
ATOM 1181 N N . SER A 1 162 ? 10.630 -5.821 9.533 1.00 92.69 162 SER A N 1
ATOM 1182 C CA . SER A 1 162 ? 10.184 -6.756 10.572 1.00 92.69 162 SER A CA 1
ATOM 1183 C C . SER A 1 162 ? 9.177 -7.808 10.091 1.00 92.69 162 SER A C 1
ATOM 1185 O O . SER A 1 162 ? 8.619 -8.523 10.923 1.00 92.69 162 SER A O 1
ATOM 1187 N N . VAL A 1 163 ? 8.905 -7.892 8.784 1.00 95.19 163 VAL A N 1
ATOM 1188 C CA . VAL A 1 163 ? 7.996 -8.886 8.193 1.00 95.19 163 VAL A CA 1
ATOM 1189 C C . VAL A 1 163 ? 8.665 -9.613 7.029 1.00 95.19 163 VAL A C 1
ATOM 1191 O O . VAL A 1 163 ? 9.650 -9.140 6.459 1.00 95.19 163 VAL A O 1
ATOM 1194 N N . ASP A 1 164 ? 8.103 -10.759 6.655 1.00 94.81 164 ASP A N 1
ATOM 1195 C CA . ASP A 1 164 ? 8.625 -11.570 5.559 1.00 94.81 164 ASP A CA 1
ATOM 1196 C C . ASP A 1 164 ? 8.605 -10.812 4.228 1.00 94.81 164 ASP A C 1
ATOM 1198 O O . ASP A 1 164 ? 7.716 -9.990 3.962 1.00 94.81 164 ASP A O 1
ATOM 1202 N N . ASN A 1 165 ? 9.572 -11.134 3.365 1.00 96.69 165 ASN A N 1
ATOM 1203 C CA . ASN A 1 165 ? 9.688 -10.586 2.013 1.00 96.69 165 ASN A CA 1
ATOM 1204 C C . ASN A 1 165 ? 9.799 -9.048 1.981 1.00 96.69 165 ASN A C 1
ATOM 1206 O O . ASN A 1 165 ? 9.254 -8.387 1.091 1.00 96.69 165 ASN A O 1
ATOM 1210 N N . ALA A 1 166 ? 10.514 -8.468 2.953 1.00 97.00 166 ALA A N 1
ATOM 1211 C CA . ALA A 1 166 ? 10.651 -7.022 3.144 1.00 97.00 166 ALA A CA 1
ATOM 1212 C C . ALA A 1 166 ? 11.008 -6.256 1.854 1.00 97.00 166 ALA A C 1
ATOM 1214 O O . ALA A 1 166 ? 10.393 -5.230 1.542 1.00 97.00 166 ALA A O 1
ATOM 1215 N N . SER A 1 167 ? 11.962 -6.766 1.072 1.00 97.38 167 SER A N 1
ATOM 1216 C CA . SER A 1 167 ? 12.412 -6.128 -0.170 1.00 97.38 167 SER A CA 1
ATOM 1217 C C . SER A 1 167 ? 11.389 -6.228 -1.299 1.00 97.38 167 SER A C 1
ATOM 1219 O O . SER A 1 167 ? 11.201 -5.253 -2.027 1.00 97.38 167 SER A O 1
ATOM 1221 N N . VAL A 1 168 ? 10.654 -7.341 -1.408 1.00 98.19 168 VAL A N 1
ATOM 1222 C CA . VAL A 1 168 ? 9.542 -7.487 -2.366 1.00 98.19 168 VAL A CA 1
ATOM 1223 C C . VAL A 1 168 ? 8.422 -6.498 -2.030 1.00 98.19 168 VAL A C 1
ATOM 1225 O O . VAL A 1 168 ? 7.987 -5.736 -2.893 1.00 98.19 168 VAL A O 1
ATOM 1228 N N . ARG A 1 169 ? 8.010 -6.428 -0.756 1.00 98.44 169 ARG A N 1
ATOM 1229 C CA . ARG A 1 169 ? 6.989 -5.479 -0.270 1.00 98.44 169 ARG A CA 1
ATOM 1230 C C . ARG A 1 169 ? 7.389 -4.027 -0.526 1.00 98.44 169 ARG A C 1
ATOM 1232 O O . ARG A 1 169 ? 6.590 -3.237 -1.027 1.00 98.44 169 ARG A O 1
ATOM 1239 N N . THR A 1 170 ? 8.648 -3.688 -0.254 1.00 98.56 170 THR A N 1
ATOM 1240 C CA . THR A 1 170 ? 9.192 -2.351 -0.534 1.00 98.56 170 THR A CA 1
ATOM 1241 C C . THR A 1 170 ? 9.221 -2.066 -2.038 1.00 98.56 170 THR A C 1
ATOM 1243 O O . THR A 1 170 ? 8.884 -0.962 -2.462 1.00 98.56 170 THR A O 1
ATOM 1246 N N . THR A 1 171 ? 9.538 -3.064 -2.866 1.00 98.56 171 THR A N 1
ATOM 1247 C CA . THR A 1 171 ? 9.535 -2.930 -4.330 1.00 98.56 171 THR A CA 1
ATOM 1248 C C . THR A 1 171 ? 8.129 -2.681 -4.884 1.00 98.56 171 THR A C 1
ATOM 1250 O O . THR A 1 171 ? 7.990 -1.895 -5.818 1.00 98.56 171 THR A O 1
ATOM 1253 N N . PHE A 1 172 ? 7.065 -3.229 -4.281 1.00 98.75 172 PHE A N 1
ATOM 1254 C CA . PHE A 1 172 ? 5.686 -2.881 -4.664 1.00 98.75 172 PHE A CA 1
ATOM 1255 C C . PHE A 1 172 ? 5.377 -1.395 -4.422 1.00 98.75 172 PHE A C 1
ATOM 1257 O O . PHE A 1 172 ? 4.687 -0.767 -5.231 1.00 98.75 172 PHE A O 1
ATOM 1264 N N . CYS A 1 173 ? 5.910 -0.817 -3.341 1.00 98.56 173 CYS A N 1
ATOM 1265 C CA . CYS A 1 173 ? 5.805 0.616 -3.063 1.00 98.56 173 CYS A CA 1
ATOM 1266 C C . CYS A 1 173 ? 6.631 1.451 -4.057 1.00 98.56 173 CYS A C 1
ATOM 1268 O O . CYS A 1 173 ? 6.162 2.482 -4.537 1.00 98.56 173 CYS A O 1
ATOM 1270 N N . ILE A 1 174 ? 7.821 0.982 -4.450 1.00 98.44 174 ILE A N 1
ATOM 1271 C CA . ILE A 1 174 ? 8.602 1.618 -5.522 1.00 98.44 174 ILE A CA 1
ATOM 1272 C C . ILE A 1 174 ? 7.810 1.603 -6.836 1.00 98.44 174 ILE A C 1
ATOM 1274 O O . ILE A 1 174 ? 7.662 2.652 -7.455 1.00 98.44 174 ILE A O 1
ATOM 1278 N N . ALA A 1 175 ? 7.242 0.461 -7.235 1.00 97.81 175 ALA A N 1
ATOM 1279 C CA . ALA A 1 175 ? 6.407 0.357 -8.434 1.00 97.81 175 ALA A CA 1
ATOM 1280 C C . ALA A 1 175 ? 5.213 1.327 -8.383 1.00 97.81 175 ALA A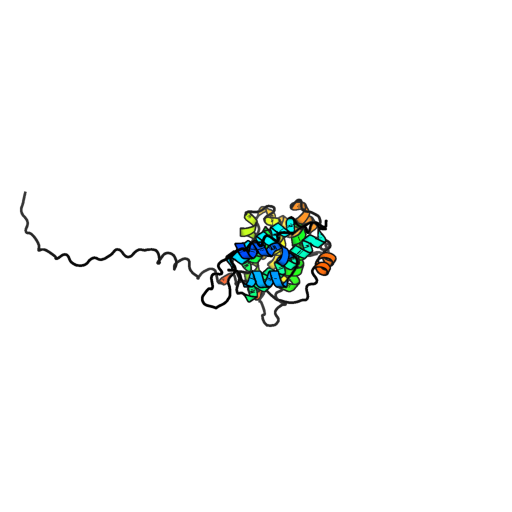 C 1
ATOM 1282 O O . ALA A 1 175 ? 4.932 2.004 -9.370 1.00 97.81 175 ALA A O 1
ATOM 1283 N N . MET A 1 176 ? 4.571 1.464 -7.217 1.00 97.88 176 MET A N 1
ATOM 1284 C CA . MET A 1 176 ? 3.482 2.419 -6.994 1.00 97.88 176 MET A CA 1
ATOM 1285 C C . MET A 1 176 ? 3.943 3.863 -7.247 1.00 97.88 176 MET A C 1
ATOM 1287 O O . MET A 1 176 ? 3.274 4.600 -7.968 1.00 97.88 176 MET A O 1
ATOM 1291 N N . PHE A 1 177 ? 5.097 4.275 -6.707 1.00 97.62 177 PHE A N 1
ATOM 1292 C CA . PHE A 1 177 ? 5.624 5.627 -6.931 1.00 97.62 177 PHE A CA 1
ATOM 1293 C C . PHE A 1 177 ? 6.144 5.852 -8.360 1.00 97.62 177 PHE A C 1
ATOM 1295 O O . PHE A 1 177 ? 6.003 6.953 -8.886 1.00 97.62 177 PHE A O 1
ATOM 1302 N N . MET A 1 178 ? 6.673 4.823 -9.026 1.00 96.62 178 MET A N 1
ATOM 1303 C CA . MET A 1 178 ? 7.043 4.897 -10.446 1.00 96.62 178 MET A CA 1
ATOM 1304 C C . MET A 1 178 ? 5.829 5.050 -11.371 1.00 96.62 178 MET A C 1
ATOM 1306 O O . MET A 1 178 ? 5.958 5.609 -12.456 1.00 96.62 178 MET A O 1
ATOM 1310 N N . ARG A 1 179 ? 4.649 4.563 -10.966 1.00 94.19 179 ARG A N 1
ATOM 1311 C CA . ARG A 1 179 ? 3.382 4.867 -11.653 1.00 94.19 179 ARG A CA 1
ATOM 1312 C C . ARG A 1 179 ? 2.898 6.272 -11.322 1.00 94.19 179 ARG A C 1
ATOM 1314 O O . ARG A 1 179 ? 2.556 7.039 -12.218 1.00 94.19 179 ARG A O 1
ATOM 1321 N N . ALA A 1 180 ? 2.944 6.631 -10.041 1.00 94.56 180 ALA A N 1
ATOM 1322 C CA . ALA A 1 180 ? 2.498 7.926 -9.544 1.00 94.56 180 ALA A CA 1
ATOM 1323 C C . ALA A 1 180 ? 3.243 9.123 -10.151 1.00 94.56 180 ALA A C 1
ATOM 1325 O O . ALA A 1 180 ? 2.701 10.228 -10.176 1.00 94.56 180 ALA A O 1
ATOM 1326 N N . SER A 1 181 ? 4.463 8.930 -10.653 1.00 92.88 181 SER A N 1
ATOM 1327 C CA . SER A 1 181 ? 5.206 9.966 -11.370 1.00 92.88 181 SER A CA 1
ATOM 1328 C C . SER A 1 181 ? 4.625 10.286 -12.753 1.00 92.88 181 SER A C 1
ATOM 1330 O O . SER A 1 181 ? 5.067 11.243 -13.376 1.00 92.88 181 SER A O 1
ATOM 1332 N N . GLY A 1 182 ? 3.674 9.521 -13.298 1.00 80.19 182 GLY A N 1
ATOM 1333 C CA . GLY A 1 182 ? 3.134 9.774 -14.643 1.00 80.19 182 GLY A CA 1
ATOM 1334 C C . GLY A 1 182 ? 4.193 9.709 -15.757 1.00 80.19 182 GLY A C 1
ATOM 1335 O O . GLY A 1 182 ? 4.020 10.312 -16.813 1.00 80.19 182 GLY A O 1
ATOM 1336 N N . GLY A 1 183 ? 5.313 9.026 -15.498 1.00 73.44 183 GLY A N 1
ATOM 1337 C CA . GLY A 1 183 ? 6.441 8.869 -16.411 1.00 73.44 183 GLY A CA 1
ATOM 1338 C C . GLY A 1 183 ? 7.591 8.112 -15.747 1.00 73.44 183 GLY A C 1
ATOM 1339 O O . GLY A 1 183 ? 7.967 8.403 -14.612 1.00 73.44 183 GLY A O 1
ATOM 1340 N N . THR A 1 184 ? 8.153 7.126 -16.442 1.00 71.88 184 THR A N 1
ATOM 1341 C CA . THR A 1 184 ? 9.201 6.248 -15.905 1.00 71.88 184 THR A CA 1
ATOM 1342 C C . THR A 1 184 ? 10.573 6.694 -16.415 1.00 71.88 184 THR A C 1
ATOM 1344 O O . THR A 1 184 ? 11.031 6.207 -17.444 1.00 71.88 184 THR A O 1
ATOM 1347 N N . SER A 1 185 ? 11.231 7.637 -15.728 1.00 84.19 185 SER A N 1
ATOM 1348 C CA . SER A 1 185 ? 12.629 7.971 -16.041 1.00 84.19 185 SER A CA 1
ATOM 1349 C C . SER A 1 185 ? 13.593 6.991 -15.365 1.00 84.19 185 SER A C 1
ATOM 1351 O O . SER A 1 185 ? 13.350 6.528 -14.246 1.00 84.19 185 SER A O 1
ATOM 1353 N N . GLU A 1 186 ? 14.699 6.674 -16.042 1.00 87.25 186 GLU A N 1
ATOM 1354 C CA . GLU A 1 186 ? 15.746 5.794 -15.505 1.00 87.25 186 GLU A CA 1
ATOM 1355 C C . GLU A 1 186 ? 16.396 6.382 -14.247 1.00 87.25 186 GLU A C 1
ATOM 1357 O O . GLU A 1 186 ? 16.678 5.659 -13.292 1.00 87.25 186 GLU A O 1
ATOM 1362 N N . GLU A 1 187 ? 16.571 7.706 -14.214 1.00 90.12 187 GLU A N 1
ATOM 1363 C CA . GLU A 1 187 ? 17.129 8.418 -13.065 1.00 90.12 187 GLU A CA 1
ATOM 1364 C C . GLU A 1 187 ? 16.246 8.265 -11.827 1.00 90.12 187 GLU A C 1
ATOM 1366 O O . GLU A 1 187 ? 16.747 7.895 -10.765 1.00 90.12 187 GLU A O 1
ATOM 1371 N N . LEU A 1 188 ? 14.929 8.474 -11.961 1.00 92.25 188 LEU A N 1
ATOM 1372 C CA . LEU A 1 188 ? 13.988 8.290 -10.858 1.00 92.25 188 LEU A CA 1
ATOM 1373 C C . LEU A 1 188 ? 13.998 6.834 -10.385 1.00 92.25 188 LEU A C 1
ATOM 1375 O O . LEU A 1 188 ? 14.097 6.593 -9.182 1.00 92.25 188 LEU A O 1
ATOM 1379 N N . LEU A 1 189 ? 13.968 5.871 -11.311 1.00 93.31 189 LEU A N 1
ATOM 1380 C CA . LEU A 1 189 ? 14.029 4.446 -10.983 1.00 93.31 189 LEU A CA 1
ATOM 1381 C C . LEU A 1 189 ? 15.271 4.117 -10.146 1.00 93.31 189 LEU A C 1
ATOM 1383 O O . LEU A 1 189 ? 15.142 3.558 -9.055 1.00 93.31 189 LEU A O 1
ATOM 1387 N N . ALA A 1 190 ? 16.459 4.509 -10.613 1.00 93.50 190 ALA A N 1
ATOM 1388 C CA . ALA A 1 190 ? 17.714 4.295 -9.895 1.00 93.50 190 ALA A CA 1
ATOM 1389 C C . ALA A 1 190 ? 17.691 4.957 -8.505 1.00 93.50 190 ALA A C 1
ATOM 1391 O O . ALA A 1 190 ? 18.118 4.366 -7.510 1.00 93.50 190 ALA A O 1
ATOM 1392 N N . SER A 1 191 ? 17.130 6.165 -8.428 1.00 94.56 191 SER A N 1
ATOM 1393 C CA . SER A 1 191 ? 16.958 6.935 -7.198 1.00 94.56 191 SER A CA 1
ATOM 1394 C C . SER A 1 191 ? 16.100 6.203 -6.162 1.00 94.56 191 SER A C 1
ATOM 1396 O O . SER A 1 191 ? 16.476 6.141 -4.989 1.00 94.56 191 SER A O 1
ATOM 1398 N N . LEU A 1 192 ? 14.950 5.658 -6.576 1.00 96.06 192 LEU A N 1
ATOM 1399 C CA . LEU A 1 192 ? 14.005 4.980 -5.685 1.00 96.06 192 LEU A CA 1
ATOM 1400 C C . LEU A 1 192 ? 14.488 3.574 -5.305 1.00 96.06 192 LEU A C 1
ATOM 1402 O O . LEU A 1 192 ? 14.381 3.186 -4.142 1.00 96.06 192 LEU A O 1
ATOM 1406 N N . VAL A 1 193 ? 15.095 2.837 -6.243 1.00 96.31 193 VAL A N 1
ATOM 1407 C CA . VAL A 1 193 ? 15.712 1.528 -5.965 1.00 96.31 193 VAL A CA 1
ATOM 1408 C C . VAL A 1 193 ? 16.870 1.644 -4.974 1.00 96.31 193 VAL A C 1
ATOM 1410 O O . VAL A 1 193 ? 17.092 0.727 -4.185 1.00 96.31 193 VAL A O 1
ATOM 1413 N N . GLY A 1 194 ? 17.572 2.780 -4.937 1.00 95.00 194 GLY A N 1
ATOM 1414 C CA . GLY A 1 194 ? 18.646 3.034 -3.974 1.00 95.00 194 GLY A CA 1
ATOM 1415 C C . GLY A 1 194 ? 18.249 2.879 -2.497 1.00 95.00 194 GLY A C 1
ATOM 1416 O O . GLY A 1 194 ? 19.133 2.685 -1.663 1.00 95.00 194 GLY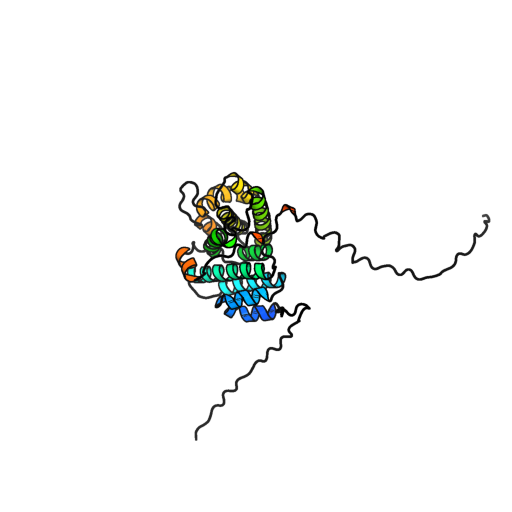 A O 1
ATOM 1417 N N . VAL A 1 195 ? 16.949 2.913 -2.169 1.00 92.75 195 VAL A N 1
ATOM 1418 C CA . VAL A 1 195 ? 16.429 2.693 -0.806 1.00 92.75 195 VAL A CA 1
ATOM 1419 C C . VAL A 1 195 ? 16.497 1.217 -0.381 1.00 92.75 195 VAL A C 1
ATOM 1421 O O . VAL A 1 195 ? 16.572 0.927 0.812 1.00 92.75 195 VAL A O 1
ATOM 1424 N N . LEU A 1 196 ? 16.508 0.274 -1.329 1.00 94.88 196 LEU A N 1
ATOM 1425 C CA . LEU A 1 196 ? 16.599 -1.159 -1.035 1.00 94.88 196 LEU A CA 1
ATOM 1426 C C . LEU A 1 196 ? 17.999 -1.561 -0.523 1.00 94.88 196 LEU A C 1
ATOM 1428 O O . LEU A 1 196 ? 18.995 -0.884 -0.831 1.00 94.88 196 LEU A O 1
ATOM 1432 N N . PRO A 1 197 ? 18.113 -2.695 0.201 1.00 93.44 197 PRO A N 1
ATOM 1433 C CA . PRO A 1 197 ? 19.396 -3.329 0.493 1.00 93.44 197 PRO A CA 1
ATOM 1434 C C . PRO A 1 197 ? 20.192 -3.600 -0.787 1.00 93.44 197 PRO A C 1
ATOM 1436 O O . PRO A 1 197 ? 19.622 -3.949 -1.818 1.00 93.44 197 PRO A O 1
ATOM 1439 N N . ALA A 1 198 ? 21.519 -3.455 -0.728 1.00 93.00 198 ALA A N 1
ATOM 1440 C CA . ALA A 1 198 ? 22.379 -3.564 -1.910 1.00 93.00 198 ALA A CA 1
ATOM 1441 C C . ALA A 1 198 ? 22.237 -4.906 -2.653 1.00 93.00 198 ALA A C 1
ATOM 1443 O O . ALA A 1 198 ? 22.309 -4.911 -3.880 1.00 93.00 198 ALA A O 1
ATOM 1444 N N . SER A 1 199 ? 21.982 -6.001 -1.926 1.00 91.69 199 SER A N 1
ATOM 1445 C CA . SER A 1 199 ? 21.754 -7.343 -2.481 1.00 91.69 199 SER A CA 1
ATOM 1446 C C . SER A 1 199 ? 20.557 -7.418 -3.428 1.00 91.69 199 SER A C 1
ATOM 1448 O O . SER A 1 199 ? 20.565 -8.220 -4.356 1.00 91.69 199 SER A O 1
ATOM 1450 N N . ASP A 1 200 ? 19.556 -6.560 -3.229 1.00 94.12 200 ASP A N 1
ATOM 1451 C CA . ASP A 1 200 ? 18.255 -6.700 -3.888 1.00 94.12 200 ASP A CA 1
ATOM 1452 C C . ASP A 1 200 ? 18.067 -5.671 -5.008 1.00 94.12 200 ASP A C 1
ATOM 1454 O O . ASP A 1 200 ? 17.196 -5.823 -5.864 1.00 94.12 200 ASP A O 1
ATOM 1458 N N . ARG A 1 201 ? 18.907 -4.625 -5.045 1.00 96.12 201 ARG A N 1
ATOM 1459 C CA . ARG A 1 201 ? 18.818 -3.524 -6.023 1.00 96.12 201 ARG A CA 1
ATOM 1460 C C . ARG A 1 201 ? 18.929 -4.002 -7.460 1.00 96.12 201 ARG A C 1
ATOM 1462 O O . ARG A 1 201 ? 18.221 -3.496 -8.331 1.00 96.12 201 ARG A O 1
ATOM 1469 N N . GLU A 1 202 ? 19.832 -4.944 -7.719 1.00 94.94 202 GLU A N 1
ATOM 1470 C CA . GLU A 1 202 ? 20.056 -5.457 -9.068 1.00 94.94 202 GLU A CA 1
ATOM 1471 C C . GLU A 1 202 ? 18.822 -6.204 -9.576 1.00 94.94 202 GLU A C 1
ATOM 1473 O O . GLU A 1 202 ? 18.312 -5.889 -10.653 1.00 94.94 202 GLU A O 1
ATOM 1478 N N . LYS A 1 203 ? 18.300 -7.129 -8.767 1.00 95.50 203 LYS A N 1
ATOM 1479 C CA . LYS A 1 203 ? 17.101 -7.902 -9.093 1.00 95.50 203 LYS A CA 1
ATOM 1480 C C . LYS A 1 203 ? 15.872 -7.001 -9.229 1.00 95.50 203 LYS A C 1
ATOM 1482 O O . LYS A 1 203 ? 15.145 -7.095 -10.219 1.00 95.50 203 LYS A O 1
ATOM 1487 N N . ALA A 1 204 ? 15.712 -6.035 -8.323 1.00 96.44 204 ALA A N 1
ATOM 1488 C CA . ALA A 1 204 ? 14.654 -5.035 -8.408 1.00 96.44 204 ALA A CA 1
ATOM 1489 C C . ALA A 1 204 ? 14.709 -4.231 -9.719 1.00 96.44 204 ALA A C 1
ATOM 1491 O O . ALA A 1 204 ? 13.683 -4.059 -10.378 1.00 96.44 204 ALA A O 1
ATOM 1492 N N . SER A 1 205 ? 15.901 -3.779 -10.124 1.00 94.38 205 SER A N 1
ATOM 1493 C CA . SER A 1 205 ? 16.088 -2.922 -11.306 1.00 94.38 205 SER A CA 1
ATOM 1494 C C . SER A 1 205 ? 16.001 -3.671 -12.631 1.00 94.38 205 SER A C 1
ATOM 1496 O O . SER A 1 205 ? 15.554 -3.096 -13.618 1.00 94.38 205 SER A O 1
ATOM 1498 N N . LYS A 1 206 ? 16.468 -4.924 -12.690 1.00 93.56 206 LYS A N 1
ATOM 1499 C CA . LYS A 1 206 ? 16.595 -5.678 -13.951 1.00 93.56 206 LYS A CA 1
ATOM 1500 C C . LYS A 1 206 ? 15.418 -6.612 -14.218 1.00 93.56 206 LYS A C 1
ATOM 1502 O O . LYS A 1 206 ? 15.097 -6.885 -15.379 1.00 93.56 206 LYS A O 1
ATOM 1507 N N . GLU A 1 207 ? 14.762 -7.083 -13.163 1.00 94.81 207 GLU A N 1
ATOM 1508 C CA . GLU A 1 207 ? 13.745 -8.127 -13.253 1.00 94.81 207 GLU A CA 1
ATOM 1509 C C . GLU A 1 207 ? 12.384 -7.647 -12.748 1.00 94.81 207 GLU A C 1
ATOM 1511 O O . GLU A 1 207 ? 11.442 -7.560 -13.540 1.00 94.81 207 GLU A O 1
ATOM 1516 N N . TRP A 1 208 ? 12.285 -7.284 -11.468 1.00 97.38 208 TRP A N 1
ATOM 1517 C CA . TRP A 1 208 ? 11.002 -7.006 -10.817 1.00 97.38 208 TRP A CA 1
ATOM 1518 C C . TRP A 1 208 ? 10.301 -5.769 -11.374 1.00 97.38 208 TRP A C 1
ATOM 1520 O O . TRP A 1 208 ? 9.201 -5.877 -11.912 1.00 97.38 208 TRP A O 1
ATOM 1530 N N . LEU A 1 209 ? 10.935 -4.596 -11.285 1.00 96.50 209 LEU A N 1
ATOM 1531 C CA . LEU A 1 209 ? 10.318 -3.332 -11.693 1.00 96.50 209 LEU A CA 1
ATOM 1532 C C . LEU A 1 209 ? 10.083 -3.253 -13.205 1.00 96.50 209 LEU A C 1
ATOM 1534 O O . LEU A 1 209 ? 8.992 -2.830 -13.585 1.00 96.50 209 LEU A O 1
ATOM 1538 N N . PRO A 1 210 ? 11.006 -3.703 -14.082 1.00 95.00 210 PRO A N 1
ATOM 1539 C CA . PRO A 1 210 ? 10.722 -3.745 -15.512 1.00 95.00 210 PRO A CA 1
ATOM 1540 C C . PRO A 1 210 ? 9.503 -4.596 -15.865 1.00 95.00 210 PRO A C 1
ATOM 1542 O O . PRO A 1 210 ? 8.725 -4.189 -16.722 1.00 95.00 210 PRO A O 1
ATOM 1545 N N . SER A 1 211 ? 9.310 -5.742 -15.205 1.00 96.00 211 SER A N 1
ATOM 1546 C CA . SER A 1 211 ? 8.148 -6.607 -15.455 1.00 96.00 211 SER A CA 1
ATOM 1547 C C . SER A 1 211 ? 6.866 -5.987 -14.893 1.00 96.00 211 SER A C 1
ATOM 1549 O O . SER A 1 211 ? 5.876 -5.859 -15.611 1.00 96.00 211 SER A O 1
ATOM 1551 N N . ALA A 1 212 ? 6.910 -5.487 -13.653 1.00 96.50 212 ALA A N 1
ATOM 1552 C CA . ALA A 1 212 ? 5.768 -4.846 -13.001 1.00 96.50 212 ALA A CA 1
ATOM 1553 C C . ALA A 1 212 ? 5.273 -3.611 -13.769 1.00 96.50 212 ALA A C 1
ATOM 1555 O O . ALA A 1 212 ? 4.073 -3.355 -13.838 1.00 96.50 212 ALA A O 1
ATOM 1556 N N . LEU A 1 213 ? 6.185 -2.836 -14.357 1.00 94.38 213 LEU A N 1
ATOM 1557 C CA . LEU A 1 213 ? 5.877 -1.594 -15.068 1.00 94.38 213 LEU A CA 1
ATOM 1558 C C . LEU A 1 213 ? 5.712 -1.783 -16.589 1.00 94.38 213 LEU A C 1
ATOM 1560 O O . LEU A 1 213 ? 5.356 -0.822 -17.266 1.00 94.38 213 LEU A O 1
ATOM 1564 N N . GLY A 1 214 ? 5.938 -2.987 -17.130 1.00 93.00 214 GLY A N 1
ATOM 1565 C CA . GLY A 1 214 ? 5.857 -3.260 -18.574 1.00 93.00 214 GLY A CA 1
ATOM 1566 C C . GLY A 1 214 ? 6.938 -2.547 -19.401 1.00 93.00 214 GLY A C 1
ATOM 1567 O O . GLY A 1 214 ? 6.702 -2.135 -20.537 1.00 93.00 214 GLY A O 1
ATOM 1568 N N . LEU A 1 215 ? 8.126 -2.338 -18.828 1.00 90.19 215 LEU A N 1
ATOM 1569 C CA . LEU A 1 215 ? 9.219 -1.611 -19.479 1.00 90.19 215 LEU A CA 1
ATOM 1570 C C . LEU A 1 215 ? 9.948 -2.491 -20.495 1.00 90.19 215 LEU A C 1
ATOM 1572 O O . LEU A 1 215 ? 10.078 -3.703 -20.322 1.00 90.19 215 LEU A O 1
ATOM 1576 N N . GLY A 1 216 ? 10.472 -1.865 -21.552 1.00 84.38 216 GLY A N 1
ATOM 1577 C CA . GLY A 1 216 ? 11.254 -2.562 -22.577 1.00 84.38 216 GLY A CA 1
ATOM 1578 C C . GLY A 1 216 ? 10.440 -3.557 -23.411 1.00 84.38 216 GLY A C 1
ATOM 1579 O O . GLY A 1 216 ? 10.998 -4.537 -23.894 1.00 84.38 216 GLY A O 1
ATOM 1580 N N . GLY A 1 217 ? 9.126 -3.338 -23.547 1.00 83.81 217 GLY A N 1
ATOM 1581 C CA . GLY A 1 217 ? 8.228 -4.214 -24.309 1.00 83.81 217 GLY A CA 1
ATOM 1582 C C . GLY A 1 217 ? 7.841 -5.509 -23.588 1.00 83.81 217 GLY A C 1
ATOM 1583 O O . GLY A 1 217 ? 7.275 -6.401 -24.216 1.00 83.81 217 GLY A O 1
ATOM 1584 N N . LYS A 1 218 ? 8.147 -5.629 -22.290 1.00 85.56 218 LYS A N 1
ATOM 1585 C CA . LYS A 1 218 ? 7.708 -6.753 -21.456 1.00 85.56 218 LYS A CA 1
ATOM 1586 C C . LYS A 1 218 ? 6.204 -6.671 -21.190 1.00 85.56 218 LYS A C 1
ATOM 1588 O O . LYS A 1 218 ? 5.662 -5.583 -21.002 1.00 85.56 218 LYS A O 1
ATOM 1593 N N . GLU A 1 219 ? 5.546 -7.825 -21.122 1.00 90.88 219 GLU A N 1
ATOM 1594 C CA . GLU A 1 219 ? 4.178 -7.905 -20.612 1.00 90.88 219 GLU A CA 1
ATOM 1595 C C . GLU A 1 219 ? 4.143 -7.419 -19.158 1.00 90.88 219 GLU A C 1
ATOM 1597 O O . GLU A 1 219 ? 5.016 -7.761 -18.357 1.00 90.88 219 GLU A O 1
ATOM 1602 N N . LYS A 1 220 ? 3.146 -6.593 -18.827 1.00 94.50 220 LYS A N 1
ATOM 1603 C CA . LYS A 1 220 ? 2.975 -6.060 -17.477 1.00 94.50 220 LYS A CA 1
ATOM 1604 C C . LYS A 1 220 ? 2.566 -7.193 -16.538 1.00 94.50 220 LYS A C 1
ATOM 1606 O O . LYS A 1 220 ? 1.438 -7.673 -16.607 1.00 94.50 220 LYS A O 1
ATOM 1611 N N . THR A 1 221 ? 3.460 -7.583 -15.639 1.00 96.56 221 THR A N 1
ATOM 1612 C CA . THR A 1 221 ? 3.212 -8.665 -14.685 1.00 96.56 221 THR A CA 1
ATOM 1613 C C . THR A 1 221 ? 4.015 -8.493 -13.401 1.00 96.56 221 THR A C 1
ATOM 1615 O O . THR A 1 221 ? 5.164 -8.049 -13.420 1.00 96.56 221 THR A O 1
ATOM 1618 N N . TYR A 1 222 ? 3.415 -8.875 -12.276 1.00 97.62 222 TYR A N 1
ATOM 1619 C CA . TYR A 1 222 ? 4.075 -8.910 -10.971 1.00 97.62 222 TYR A CA 1
ATOM 1620 C C . TYR A 1 222 ? 4.619 -10.302 -10.613 1.00 97.62 222 TYR A C 1
ATOM 1622 O O . TYR A 1 222 ? 5.233 -10.452 -9.559 1.00 97.62 222 TYR A O 1
ATOM 1630 N N . GLU A 1 223 ? 4.457 -11.309 -11.479 1.00 97.44 223 GLU A N 1
ATOM 1631 C CA . GLU A 1 223 ? 4.846 -12.700 -11.195 1.00 97.44 223 GLU A CA 1
ATOM 1632 C C . GLU A 1 223 ? 6.303 -12.875 -10.719 1.00 97.44 223 GLU A C 1
ATOM 1634 O O . GLU A 1 223 ? 6.502 -13.610 -9.757 1.00 97.44 223 GLU A O 1
ATOM 1639 N N . PRO A 1 224 ? 7.329 -12.172 -11.250 1.00 97.31 224 PRO A N 1
ATOM 1640 C CA . PRO A 1 224 ? 8.695 -12.300 -10.725 1.00 97.31 224 PRO A CA 1
ATOM 1641 C C . PRO A 1 224 ? 8.843 -11.889 -9.252 1.00 97.31 224 PRO A C 1
ATOM 1643 O O . PRO A 1 224 ? 9.679 -12.423 -8.527 1.00 97.31 224 PRO A O 1
ATOM 1646 N N . MET A 1 225 ? 8.036 -10.926 -8.800 1.00 97.75 225 MET A N 1
ATOM 1647 C CA . MET A 1 225 ? 8.004 -10.506 -7.400 1.00 97.75 225 MET A CA 1
ATOM 1648 C C . MET A 1 225 ? 7.231 -11.504 -6.538 1.00 97.75 225 MET A C 1
ATOM 1650 O O . MET A 1 225 ? 7.641 -11.788 -5.416 1.00 97.75 225 MET A O 1
ATOM 1654 N N . LEU A 1 226 ? 6.123 -12.036 -7.061 1.00 97.94 226 LEU A N 1
ATOM 1655 C CA . LEU A 1 226 ? 5.288 -13.007 -6.354 1.00 97.94 226 LEU A CA 1
ATOM 1656 C C . LEU A 1 226 ? 6.015 -14.339 -6.168 1.00 97.94 226 LEU A C 1
ATOM 1658 O O . LEU A 1 226 ? 6.014 -14.865 -5.055 1.00 97.94 226 LEU A O 1
ATOM 1662 N N . ALA A 1 227 ? 6.705 -14.808 -7.210 1.00 96.75 227 ALA A N 1
ATOM 1663 C CA . ALA A 1 227 ? 7.530 -16.008 -7.188 1.00 96.75 227 ALA A CA 1
ATOM 1664 C C . ALA A 1 227 ? 8.665 -15.915 -6.160 1.00 96.75 227 ALA A C 1
ATOM 1666 O O . ALA A 1 227 ? 8.897 -16.875 -5.441 1.00 96.75 227 ALA A O 1
ATOM 1667 N N . GLU A 1 228 ? 9.327 -14.758 -6.030 1.00 96.12 228 GLU A N 1
ATOM 1668 C CA . GLU A 1 228 ? 10.360 -14.570 -4.998 1.00 96.12 228 GLU A CA 1
ATOM 1669 C C . GLU A 1 228 ? 9.806 -14.705 -3.579 1.00 96.12 228 GLU A C 1
ATOM 1671 O O . GLU A 1 228 ? 10.497 -15.138 -2.663 1.00 96.12 228 GLU A O 1
ATOM 1676 N N . SER A 1 229 ? 8.560 -14.284 -3.393 1.00 94.50 229 SER A N 1
ATOM 1677 C CA . SER A 1 229 ? 7.913 -14.260 -2.088 1.00 94.50 229 SER A CA 1
ATOM 1678 C C . SER A 1 229 ? 7.143 -15.532 -1.738 1.00 94.50 229 SER A C 1
ATOM 1680 O O . SER A 1 229 ? 6.435 -15.525 -0.729 1.00 94.50 229 SER A O 1
ATOM 1682 N N . ASP A 1 230 ? 7.219 -16.570 -2.581 1.00 94.31 230 ASP A N 1
ATOM 1683 C CA . ASP A 1 230 ? 6.381 -17.775 -2.509 1.00 94.31 230 ASP A CA 1
ATOM 1684 C C . ASP A 1 230 ? 4.881 -17.443 -2.338 1.00 94.31 230 ASP A C 1
ATOM 1686 O O . ASP A 1 230 ? 4.137 -18.127 -1.630 1.00 94.31 230 ASP A O 1
ATOM 1690 N N . SER A 1 231 ? 4.425 -16.344 -2.953 1.00 94.69 231 SER A N 1
ATOM 1691 C CA . SER A 1 231 ? 3.039 -15.886 -2.846 1.00 94.69 231 SER A CA 1
ATOM 1692 C C . SER A 1 231 ? 2.151 -16.544 -3.897 1.00 94.69 231 SER A C 1
ATOM 1694 O O . SER A 1 231 ? 2.614 -17.106 -4.889 1.00 94.69 231 SER A O 1
ATOM 1696 N N . GLU A 1 232 ? 0.839 -16.445 -3.691 1.00 93.25 232 GLU A N 1
ATOM 1697 C CA . GLU A 1 232 ? -0.128 -16.788 -4.726 1.00 93.25 232 GLU A CA 1
ATOM 1698 C C . GLU A 1 232 ? 0.121 -15.957 -5.993 1.00 93.25 232 GLU A C 1
ATOM 1700 O O . GLU A 1 232 ? 0.608 -14.825 -5.929 1.00 93.25 232 GLU A O 1
ATOM 1705 N N . SER A 1 233 ? -0.272 -16.505 -7.146 1.00 94.56 233 SER A N 1
ATOM 1706 C CA . SER A 1 233 ? -0.168 -15.802 -8.426 1.00 94.56 233 SER A CA 1
ATOM 1707 C C . SER A 1 233 ? -0.925 -14.477 -8.415 1.00 94.56 233 SER A C 1
ATOM 1709 O O . SER A 1 233 ? -1.822 -14.242 -7.594 1.00 94.56 233 SER A O 1
ATOM 1711 N N . GLN A 1 234 ? -0.632 -13.614 -9.378 1.00 95.06 234 GLN A N 1
ATOM 1712 C CA . GLN A 1 234 ? -1.277 -12.317 -9.494 1.00 95.06 234 GLN A CA 1
ATOM 1713 C C . GLN A 1 234 ? -2.807 -12.489 -9.625 1.00 95.06 234 GLN A C 1
ATOM 1715 O O . GLN A 1 234 ? -3.280 -13.359 -10.367 1.00 95.06 234 GLN A O 1
ATOM 1720 N N . PRO A 1 235 ? -3.630 -11.724 -8.880 1.00 95.81 235 PRO A N 1
ATOM 1721 C CA . PRO A 1 235 ? -5.070 -11.700 -9.110 1.00 95.81 235 PRO A CA 1
ATOM 1722 C C . PRO A 1 235 ? -5.384 -10.983 -10.424 1.00 95.81 235 PRO A C 1
ATOM 1724 O O . PRO A 1 235 ? -4.642 -10.097 -10.852 1.00 95.81 235 PRO A O 1
ATOM 1727 N N . ASN A 1 236 ? -6.521 -11.304 -11.040 1.00 95.62 236 ASN A N 1
ATOM 1728 C CA . ASN A 1 236 ? -6.989 -10.518 -12.178 1.00 95.62 236 ASN A CA 1
ATOM 1729 C C . ASN A 1 236 ? -7.341 -9.093 -11.706 1.00 95.62 236 ASN A C 1
ATOM 1731 O O . ASN A 1 236 ? -8.336 -8.894 -11.008 1.00 95.62 236 ASN A O 1
ATOM 1735 N N . ILE A 1 237 ? -6.505 -8.114 -12.065 1.00 92.94 237 ILE A N 1
ATOM 1736 C CA . ILE A 1 237 ? -6.616 -6.734 -11.571 1.00 92.94 237 ILE A CA 1
ATOM 1737 C C . ILE A 1 237 ? -7.937 -6.090 -12.008 1.00 92.94 237 ILE A C 1
ATOM 1739 O O . ILE A 1 237 ? -8.569 -5.424 -11.191 1.00 92.94 237 ILE A O 1
ATOM 1743 N N . ASP A 1 238 ? -8.404 -6.342 -13.232 1.00 91.12 238 ASP A N 1
ATOM 1744 C CA . ASP A 1 238 ? -9.662 -5.775 -13.733 1.00 91.12 238 ASP A CA 1
ATOM 1745 C C . ASP A 1 238 ? -10.864 -6.290 -12.933 1.00 91.12 238 ASP A C 1
ATOM 1747 O O . ASP A 1 238 ? -11.743 -5.517 -12.544 1.00 91.12 238 ASP A O 1
ATOM 1751 N N . VAL A 1 239 ? -10.872 -7.588 -12.611 1.00 93.75 239 VAL A N 1
ATOM 1752 C CA . VAL A 1 239 ? -11.896 -8.185 -11.741 1.00 93.75 239 VAL A CA 1
ATOM 1753 C C . VAL A 1 239 ? -11.824 -7.581 -10.340 1.00 93.75 239 VAL A C 1
ATOM 1755 O O . VAL A 1 239 ? -12.860 -7.218 -9.787 1.00 93.75 239 VAL A O 1
ATOM 1758 N N . VAL A 1 240 ? -10.624 -7.432 -9.770 1.00 94.94 240 VAL A N 1
ATOM 1759 C CA . VAL A 1 240 ? -10.444 -6.814 -8.447 1.00 94.94 240 VAL A CA 1
ATOM 1760 C C . VAL A 1 240 ? -11.017 -5.399 -8.426 1.00 94.94 240 VAL A C 1
ATOM 1762 O O . VAL A 1 240 ? -11.824 -5.088 -7.551 1.00 94.94 240 VAL A O 1
ATOM 1765 N N . VAL A 1 241 ? -10.650 -4.555 -9.395 1.00 89.69 241 VAL A N 1
ATOM 1766 C CA . VAL A 1 241 ? -11.132 -3.169 -9.486 1.00 89.69 241 VAL A CA 1
ATOM 1767 C C . VAL A 1 241 ? -12.652 -3.134 -9.643 1.00 89.69 241 VAL A C 1
ATOM 1769 O O . VAL A 1 241 ? -13.311 -2.399 -8.906 1.00 89.69 241 VAL A O 1
ATOM 1772 N N . MET A 1 242 ? -13.221 -3.972 -10.518 1.00 89.31 242 MET A N 1
ATOM 1773 C CA . MET A 1 242 ? -14.673 -4.092 -10.698 1.00 89.31 242 MET A CA 1
ATOM 1774 C C . MET A 1 242 ? -15.389 -4.434 -9.382 1.00 89.31 242 MET A C 1
ATOM 1776 O O . MET A 1 242 ? -16.416 -3.833 -9.069 1.00 89.31 242 MET A O 1
ATOM 1780 N N . LEU A 1 243 ? -14.841 -5.363 -8.592 1.00 91.75 243 LEU A N 1
ATOM 1781 C CA . LEU A 1 243 ? -15.428 -5.796 -7.321 1.00 91.75 243 LEU A CA 1
ATOM 1782 C C . LEU A 1 243 ? -15.414 -4.709 -6.240 1.00 91.75 243 LEU A C 1
ATOM 1784 O O . LEU A 1 243 ? -16.276 -4.727 -5.365 1.00 91.75 243 LEU A O 1
ATOM 1788 N N . THR A 1 244 ? -14.475 -3.759 -6.285 1.00 87.56 244 THR A N 1
ATOM 1789 C CA . THR A 1 244 ? -14.419 -2.685 -5.276 1.00 87.56 244 THR A CA 1
ATOM 1790 C C . THR A 1 244 ? -15.574 -1.686 -5.382 1.00 87.56 244 THR A C 1
ATOM 1792 O O . THR A 1 244 ? -15.890 -1.010 -4.400 1.00 87.56 244 THR A O 1
ATOM 1795 N N . GLY A 1 245 ? -16.172 -1.535 -6.572 1.00 75.62 245 GLY A N 1
ATOM 1796 C CA . GLY A 1 245 ? -17.211 -0.534 -6.839 1.00 75.62 245 GLY A CA 1
ATOM 1797 C C . GLY A 1 245 ? -16.795 0.914 -6.532 1.00 75.62 245 GLY A C 1
ATOM 1798 O O . GLY A 1 245 ? -17.658 1.772 -6.350 1.00 75.62 245 GLY A O 1
ATOM 1799 N N . MET A 1 246 ? -15.492 1.198 -6.421 1.00 76.50 246 MET A N 1
ATOM 1800 C CA . MET A 1 246 ? -14.983 2.512 -6.032 1.00 76.50 246 MET A CA 1
ATOM 1801 C C . MET A 1 246 ? -15.173 3.532 -7.163 1.00 76.50 246 MET A C 1
ATOM 1803 O O . MET A 1 246 ? -14.633 3.367 -8.253 1.00 76.50 246 MET A O 1
ATOM 1807 N N . GLN A 1 247 ? -15.900 4.615 -6.887 1.00 59.25 247 GLN A N 1
ATOM 1808 C CA . GLN A 1 247 ? -15.962 5.802 -7.750 1.00 59.25 247 GLN A CA 1
ATOM 1809 C C . GLN A 1 247 ? -14.736 6.705 -7.452 1.00 59.25 247 GLN A C 1
ATOM 1811 O O . GLN A 1 247 ? -14.275 6.762 -6.308 1.00 59.25 247 GLN A O 1
ATOM 1816 N N . GLU A 1 248 ? -14.150 7.347 -8.475 1.00 59.66 248 GLU A N 1
ATOM 1817 C CA . GLU A 1 248 ? -12.938 8.199 -8.366 1.00 59.66 248 GLU A CA 1
ATOM 1818 C C . GLU A 1 248 ? -13.184 9.470 -7.508 1.00 59.66 248 GLU A C 1
ATOM 1820 O O . GLU A 1 248 ? -14.332 9.755 -7.192 1.00 59.66 248 GLU A O 1
ATOM 1825 N N . HIS A 1 249 ? -12.255 10.329 -7.057 1.00 53.53 249 HIS A N 1
ATOM 1826 C CA . HIS A 1 249 ? -10.804 10.593 -7.145 1.00 53.53 249 HIS A CA 1
ATOM 1827 C C . HIS A 1 249 ? -10.483 11.345 -5.843 1.00 53.53 249 HIS A C 1
ATOM 1829 O O . HIS A 1 249 ? -11.131 12.350 -5.574 1.00 53.53 249 HIS A O 1
ATOM 1835 N N . ASP A 1 250 ? -9.501 10.916 -5.053 1.00 59.25 250 ASP A N 1
ATOM 1836 C CA . ASP A 1 250 ? -8.981 11.760 -3.968 1.00 59.25 250 ASP A CA 1
ATOM 1837 C C . ASP A 1 250 ? -7.468 11.620 -3.928 1.00 59.25 250 ASP A C 1
ATOM 1839 O O . ASP A 1 250 ? -6.940 10.592 -3.503 1.00 59.25 250 ASP A O 1
ATOM 1843 N N . ALA A 1 251 ? -6.770 12.662 -4.372 1.00 73.69 251 ALA A N 1
ATOM 1844 C CA . ALA A 1 251 ? -5.318 12.706 -4.344 1.00 73.69 251 ALA A CA 1
ATOM 1845 C C . ALA A 1 251 ? -4.820 12.797 -2.892 1.00 73.69 251 ALA A C 1
ATOM 1847 O O . ALA A 1 251 ? -5.127 13.746 -2.169 1.00 73.69 251 ALA A O 1
ATOM 1848 N N . VAL A 1 252 ? -4.032 11.821 -2.459 1.00 79.75 252 VAL A N 1
ATOM 1849 C CA . VAL A 1 252 ? -3.442 11.713 -1.119 1.00 79.75 252 VAL A CA 1
ATOM 1850 C C . VAL A 1 252 ? -1.950 12.078 -1.120 1.00 79.75 252 VAL A C 1
ATOM 1852 O O . VAL A 1 252 ? -1.410 12.399 -0.063 1.00 79.75 252 VAL A O 1
ATOM 1855 N N . LEU A 1 253 ? -1.287 12.141 -2.289 1.00 79.00 253 LEU A N 1
ATOM 1856 C CA . LEU A 1 253 ? 0.140 12.505 -2.398 1.00 79.00 253 LEU A CA 1
ATOM 1857 C C . LEU A 1 253 ? 0.486 13.783 -1.626 1.00 79.00 253 LEU A C 1
ATOM 1859 O O . LEU A 1 253 ? 1.500 13.847 -0.939 1.00 79.00 253 LEU A O 1
ATOM 1863 N N . SER A 1 254 ? -0.378 14.795 -1.713 1.00 77.12 254 SER A N 1
ATOM 1864 C CA . SER A 1 254 ? -0.123 16.110 -1.130 1.00 77.12 254 SER A CA 1
ATOM 1865 C C . SER A 1 254 ? -0.203 16.168 0.400 1.00 77.12 254 SER A C 1
ATOM 1867 O O . SER A 1 254 ? 0.071 17.219 0.982 1.00 77.12 254 SER A O 1
ATOM 1869 N N . SER A 1 255 ? -0.561 15.050 1.035 1.00 81.88 255 SER A N 1
ATOM 1870 C CA . SER A 1 255 ? -0.559 14.843 2.483 1.00 81.88 255 SER A CA 1
ATOM 1871 C C . SER A 1 255 ? 0.693 14.113 2.984 1.00 81.88 255 SER A C 1
ATOM 1873 O O . SER A 1 255 ? 0.849 13.955 4.192 1.00 81.88 255 SER A O 1
ATOM 1875 N N . LEU A 1 256 ? 1.590 13.674 2.092 1.00 78.50 256 LEU A N 1
ATOM 1876 C CA . LEU A 1 256 ? 2.904 13.169 2.485 1.00 78.50 256 LEU A CA 1
ATOM 1877 C C . LEU A 1 256 ? 3.878 14.340 2.708 1.00 78.50 256 LEU A C 1
ATOM 1879 O O . LEU A 1 256 ? 3.938 15.252 1.878 1.00 78.50 256 LEU A O 1
ATOM 1883 N N . PRO A 1 257 ? 4.658 14.336 3.804 1.00 72.56 257 PRO A N 1
ATOM 1884 C CA . PRO A 1 257 ? 5.633 15.388 4.059 1.00 72.56 257 PRO A CA 1
ATOM 1885 C C . PRO A 1 257 ? 6.781 15.325 3.047 1.00 72.56 257 PRO A C 1
ATOM 1887 O O . PRO A 1 257 ? 7.232 14.246 2.657 1.00 72.56 257 PRO A O 1
ATOM 1890 N N . ASN A 1 258 ? 7.296 16.492 2.659 1.00 65.50 258 ASN A N 1
ATOM 1891 C CA . ASN A 1 258 ? 8.530 16.568 1.889 1.00 65.50 258 ASN A CA 1
ATOM 1892 C C . ASN A 1 258 ? 9.709 16.163 2.796 1.00 65.50 258 ASN A C 1
ATOM 1894 O O . ASN A 1 258 ? 9.846 16.672 3.909 1.00 65.50 258 ASN A O 1
ATOM 1898 N N . GLY A 1 259 ? 10.576 15.262 2.326 1.00 47.16 259 GLY A N 1
ATOM 1899 C CA . GLY A 1 259 ? 11.735 14.771 3.084 1.00 47.16 259 GLY A CA 1
ATOM 1900 C C . GLY A 1 259 ? 12.749 15.854 3.483 1.00 47.16 259 GLY A C 1
ATOM 1901 O O . GLY A 1 259 ? 13.601 15.605 4.328 1.00 47.16 259 GLY A O 1
ATOM 1902 N N . ALA A 1 260 ? 12.636 17.070 2.939 1.00 42.72 260 ALA A N 1
ATOM 1903 C CA . ALA A 1 260 ? 13.474 18.214 3.301 1.00 42.72 260 ALA A CA 1
ATOM 1904 C C . ALA A 1 260 ? 13.205 18.781 4.716 1.00 42.72 260 ALA A C 1
ATOM 1906 O O . ALA A 1 260 ? 14.009 19.569 5.206 1.00 42.72 260 ALA A O 1
ATOM 1907 N N . THR A 1 261 ? 12.103 18.407 5.383 1.00 37.09 261 THR A N 1
ATOM 1908 C CA . THR A 1 261 ? 11.704 18.996 6.682 1.00 37.09 261 THR A CA 1
ATOM 1909 C C . THR A 1 261 ? 11.887 18.105 7.917 1.00 37.09 261 THR A C 1
ATOM 1911 O O . THR A 1 261 ? 11.652 18.575 9.028 1.00 37.09 261 THR A O 1
ATOM 1914 N N . GLU A 1 262 ? 12.387 16.870 7.805 1.00 36.81 262 GLU A N 1
ATOM 1915 C CA . GLU A 1 262 ? 12.686 16.020 8.983 1.00 36.81 262 GLU A CA 1
ATOM 1916 C C . GLU A 1 262 ? 14.081 16.290 9.587 1.00 36.81 262 GLU A C 1
ATOM 1918 O O . GLU A 1 262 ? 14.799 15.377 9.985 1.00 36.81 262 GLU A O 1
ATOM 1923 N N . GLY A 1 263 ? 14.465 17.569 9.666 1.00 34.97 263 GLY A N 1
ATOM 1924 C CA . GLY A 1 263 ? 15.691 18.032 10.327 1.00 34.97 263 GLY A CA 1
ATOM 1925 C C . GLY A 1 263 ? 15.485 19.049 11.457 1.00 34.97 263 GLY A C 1
ATOM 1926 O O . GLY A 1 263 ? 16.469 19.447 12.070 1.00 34.97 263 GLY A O 1
ATOM 1927 N N . ALA A 1 264 ? 14.256 19.500 11.750 1.00 31.72 264 ALA A N 1
ATOM 1928 C CA . ALA A 1 264 ? 14.071 20.662 12.633 1.00 31.72 264 ALA A CA 1
ATOM 1929 C C . ALA A 1 264 ? 12.808 20.674 13.516 1.00 31.72 264 ALA A C 1
ATOM 1931 O O . ALA A 1 264 ? 12.429 21.738 13.996 1.00 31.72 264 ALA A O 1
ATOM 1932 N N . LEU A 1 265 ? 12.163 19.531 13.785 1.00 33.78 265 LEU A N 1
ATOM 1933 C CA . LEU A 1 265 ? 11.092 19.473 14.790 1.00 33.78 265 LEU A CA 1
ATOM 1934 C C . LEU A 1 265 ? 11.331 18.349 15.815 1.00 33.78 265 LEU A C 1
ATOM 1936 O O . LEU A 1 265 ? 11.016 17.186 15.594 1.00 33.78 265 LEU A O 1
ATOM 1940 N N . ASN A 1 266 ? 11.865 18.785 16.962 1.00 35.03 266 ASN A N 1
ATOM 1941 C CA . ASN A 1 266 ? 11.565 18.311 18.320 1.00 35.03 266 ASN A CA 1
ATOM 1942 C C . ASN A 1 266 ? 12.193 17.010 18.851 1.00 35.03 266 ASN A C 1
ATOM 1944 O O . ASN A 1 266 ? 11.514 16.227 19.507 1.00 35.03 266 ASN A O 1
ATOM 1948 N N . PHE A 1 267 ? 13.517 16.852 18.728 1.00 35.06 267 PHE A N 1
ATOM 1949 C CA . PHE A 1 267 ? 14.282 16.030 19.690 1.00 35.06 267 PHE A CA 1
ATOM 1950 C C . PHE A 1 267 ? 14.951 16.841 20.814 1.00 35.06 267 PHE A C 1
ATOM 1952 O O . PHE A 1 267 ? 15.329 16.266 21.832 1.00 35.06 267 PHE A O 1
ATOM 1959 N N . HIS A 1 268 ? 15.071 18.169 20.678 1.00 36.09 268 HIS A N 1
ATOM 1960 C CA . HIS A 1 268 ? 15.667 19.011 21.724 1.00 36.09 268 HIS A CA 1
ATOM 1961 C C . HIS A 1 268 ? 14.643 19.473 22.781 1.00 36.09 268 HIS A C 1
ATOM 1963 O O . HIS A 1 268 ? 14.980 19.549 23.957 1.00 36.09 268 HIS A O 1
ATOM 1969 N N . ASP A 1 269 ? 13.369 19.643 22.407 1.00 37.56 269 ASP A N 1
ATOM 1970 C CA . ASP A 1 269 ? 12.318 20.118 23.327 1.00 37.56 269 ASP A CA 1
ATOM 1971 C C . ASP A 1 269 ? 11.790 19.057 24.312 1.00 37.56 269 ASP A C 1
ATOM 1973 O O . ASP A 1 269 ? 11.185 19.402 25.324 1.00 37.56 269 ASP A O 1
ATOM 1977 N N . GLN A 1 270 ? 12.045 17.762 24.082 1.00 37.59 270 GLN A N 1
ATOM 1978 C CA . GLN A 1 270 ? 11.630 16.698 25.014 1.00 37.59 270 GLN A CA 1
ATOM 1979 C C . GLN A 1 270 ? 12.702 16.312 26.047 1.00 37.59 270 GLN A C 1
ATOM 1981 O O . GLN A 1 270 ? 12.404 15.575 26.983 1.00 37.59 270 GLN A O 1
ATOM 1986 N N . MET A 1 271 ? 13.927 16.837 25.935 1.00 35.66 271 MET A N 1
ATOM 1987 C CA . MET A 1 271 ? 14.993 16.611 26.928 1.00 35.66 271 MET A CA 1
ATOM 1988 C C . MET A 1 271 ? 15.087 17.729 27.976 1.00 35.66 271 MET A C 1
ATOM 1990 O O . MET A 1 271 ? 15.597 17.493 29.070 1.00 35.66 271 MET A O 1
ATOM 1994 N N . SER A 1 272 ? 14.551 18.921 27.696 1.00 41.84 272 SER A N 1
ATOM 1995 C CA . SER A 1 272 ? 14.539 20.038 28.654 1.00 41.84 272 SER A CA 1
ATOM 1996 C C . SER A 1 272 ? 13.379 19.989 29.655 1.00 41.84 272 SER A C 1
ATOM 1998 O O . SER A 1 272 ? 13.438 20.663 30.679 1.00 41.84 272 SER A O 1
ATOM 2000 N N . ALA A 1 273 ? 12.351 19.168 29.415 1.00 39.72 273 ALA A N 1
ATOM 2001 C CA . ALA A 1 273 ? 11.166 19.080 30.277 1.00 39.72 273 ALA A CA 1
ATOM 2002 C C . ALA A 1 273 ? 11.287 18.075 31.442 1.00 39.72 273 ALA A C 1
ATOM 2004 O O . ALA A 1 273 ? 10.351 17.952 32.226 1.00 39.72 273 ALA A O 1
ATOM 2005 N N . ASN A 1 274 ? 12.420 17.369 31.576 1.00 36.00 274 ASN A N 1
ATOM 2006 C CA . ASN A 1 274 ? 12.615 16.349 32.618 1.00 36.00 274 ASN A CA 1
ATOM 2007 C C . ASN A 1 274 ? 13.791 16.627 33.572 1.00 36.00 274 ASN A C 1
ATOM 2009 O O . ASN A 1 274 ? 14.229 15.734 34.296 1.00 36.00 274 ASN A O 1
ATOM 2013 N N . GLN A 1 275 ? 14.285 17.867 33.617 1.00 36.97 275 GLN A N 1
ATOM 2014 C CA . GLN A 1 275 ? 15.086 18.329 34.748 1.00 36.97 275 GLN A CA 1
ATOM 2015 C C . GLN A 1 275 ? 14.143 18.918 35.796 1.00 36.97 275 GLN A C 1
ATOM 2017 O O . GLN A 1 275 ? 13.710 20.064 35.704 1.00 36.97 275 GLN A O 1
ATOM 2022 N N . THR A 1 276 ? 13.809 18.103 36.793 1.00 35.81 276 THR A N 1
ATOM 2023 C CA . THR A 1 276 ? 13.282 18.564 38.081 1.00 35.81 276 THR A CA 1
ATOM 2024 C C . THR A 1 276 ? 14.090 19.771 38.570 1.00 35.81 276 THR A C 1
ATOM 2026 O O . THR A 1 276 ? 15.313 19.646 38.698 1.00 35.81 276 THR A O 1
ATOM 2029 N N . PRO A 1 277 ? 13.465 20.921 38.875 1.00 35.09 277 PRO A N 1
ATOM 2030 C CA . PRO A 1 277 ? 14.148 21.997 39.571 1.00 35.09 277 PRO A CA 1
ATOM 2031 C C . PRO A 1 277 ? 14.516 21.494 40.966 1.00 35.09 277 PRO A C 1
ATOM 2033 O O . PRO A 1 277 ? 13.641 21.131 41.749 1.00 35.09 277 PRO A O 1
ATOM 2036 N N . LEU A 1 278 ? 15.812 21.450 41.272 1.00 36.69 278 LEU A N 1
ATOM 2037 C CA . LEU A 1 278 ? 16.261 21.378 42.657 1.00 36.69 278 LEU A CA 1
ATOM 2038 C C . LEU A 1 278 ? 15.706 22.611 43.375 1.00 36.69 278 LEU A C 1
ATOM 2040 O O . LEU A 1 278 ? 16.009 23.744 42.997 1.00 36.69 278 LEU A O 1
ATOM 2044 N N . GLU A 1 279 ? 14.867 22.362 44.378 1.00 36.84 279 GLU A N 1
ATOM 2045 C CA . GLU A 1 279 ? 14.384 23.348 45.336 1.00 36.84 279 GLU A CA 1
ATOM 2046 C C . GLU A 1 279 ? 15.573 24.158 45.873 1.00 36.84 279 GLU A C 1
ATOM 2048 O O . GLU A 1 279 ? 16.423 23.644 46.602 1.00 36.84 279 GLU A O 1
ATOM 2053 N N . LYS A 1 280 ? 15.646 25.445 45.522 1.00 36.31 280 LYS A N 1
ATOM 2054 C CA . LYS A 1 280 ? 16.387 26.410 46.333 1.00 36.31 280 LYS A CA 1
ATOM 2055 C C . LYS A 1 280 ? 15.487 26.774 47.503 1.00 36.31 280 LYS A C 1
ATOM 2057 O O . LYS A 1 280 ? 14.659 27.670 47.391 1.00 36.31 280 LYS A O 1
ATOM 2062 N N . GLY A 1 281 ? 15.637 26.017 48.585 1.00 36.19 281 GLY A N 1
ATOM 2063 C CA . GLY A 1 281 ? 15.238 26.462 49.909 1.00 36.19 281 GLY A CA 1
ATOM 2064 C C . GLY A 1 281 ? 16.057 27.688 50.304 1.00 36.19 281 GLY A C 1
ATOM 2065 O O . GLY A 1 281 ? 17.267 27.747 50.067 1.00 36.19 281 GLY A O 1
ATOM 2066 N N . ASP A 1 282 ? 15.344 28.661 50.850 1.00 34.16 282 ASP A N 1
ATOM 2067 C CA . ASP A 1 282 ? 15.841 29.917 51.383 1.00 34.16 282 ASP A CA 1
ATOM 2068 C C . ASP A 1 282 ? 16.832 29.735 52.547 1.00 34.16 282 ASP A C 1
ATOM 2070 O O . ASP A 1 282 ? 16.823 28.736 53.266 1.00 34.16 282 ASP A O 1
ATOM 2074 N N . ASP A 1 283 ? 17.638 30.782 52.728 1.00 40.38 283 ASP A N 1
ATOM 2075 C CA . ASP A 1 283 ? 18.238 31.228 53.986 1.00 40.38 283 ASP A CA 1
ATOM 2076 C C . ASP A 1 283 ? 19.099 30.247 54.792 1.00 40.38 283 ASP A C 1
ATOM 2078 O O . ASP A 1 283 ? 18.632 29.603 55.729 1.00 40.38 283 ASP A O 1
ATOM 2082 N N . VAL A 1 284 ? 20.425 30.322 54.596 1.00 41.72 284 VAL A N 1
ATOM 2083 C CA . VAL A 1 284 ? 21.355 30.252 55.736 1.00 41.72 284 VAL A CA 1
ATOM 2084 C C . VAL A 1 284 ? 22.501 31.249 55.562 1.00 41.72 284 VAL A C 1
ATOM 2086 O O . VAL A 1 284 ? 23.247 31.234 54.586 1.00 41.72 284 VAL A O 1
ATOM 2089 N N . ALA A 1 285 ? 22.600 32.115 56.565 1.00 39.50 285 ALA A N 1
ATOM 2090 C CA . ALA A 1 285 ? 23.554 33.189 56.767 1.00 39.50 285 ALA A CA 1
ATOM 2091 C C . ALA A 1 285 ? 25.033 32.808 56.576 1.00 39.50 285 ALA A C 1
ATOM 2093 O O . ALA A 1 285 ? 25.486 31.753 57.019 1.00 39.50 285 ALA A O 1
ATOM 2094 N N . GLU A 1 286 ? 25.807 33.751 56.033 1.00 43.75 286 GLU A N 1
ATOM 2095 C CA . GLU A 1 286 ? 27.264 33.787 56.168 1.00 43.75 286 GLU A CA 1
ATOM 2096 C C . GLU A 1 286 ? 27.678 33.951 57.641 1.00 43.75 286 GLU A C 1
ATOM 2098 O O . GLU A 1 286 ? 27.201 34.867 58.323 1.00 43.75 286 GLU A O 1
ATOM 2103 N N . PRO A 1 287 ? 28.680 33.188 58.113 1.00 40.59 287 PRO A N 1
ATOM 2104 C CA . PRO A 1 287 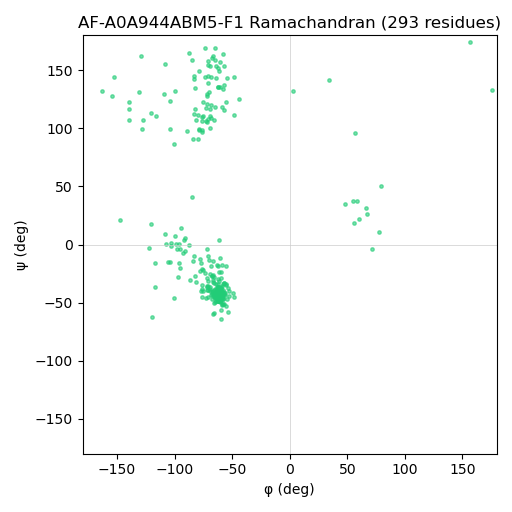? 29.511 33.632 59.214 1.00 40.59 287 PRO A CA 1
ATOM 2105 C C . PRO A 1 287 ? 30.989 33.708 58.801 1.00 40.59 287 PRO A C 1
ATOM 2107 O O . PRO A 1 287 ? 31.638 32.699 58.560 1.00 40.59 287 PRO A O 1
ATOM 2110 N N . LYS A 1 288 ? 31.469 34.958 58.775 1.00 43.50 288 LYS A N 1
ATOM 2111 C CA . LYS A 1 288 ? 32.784 35.528 59.150 1.00 43.50 288 LYS A CA 1
ATOM 2112 C C . LYS A 1 288 ? 34.088 34.719 58.936 1.00 43.50 288 LYS A C 1
ATOM 2114 O O . LYS A 1 288 ? 34.182 33.554 59.306 1.00 43.50 288 LYS A O 1
ATOM 2119 N N . PRO A 1 289 ? 35.182 35.394 58.520 1.00 38.47 289 PRO A N 1
ATOM 2120 C CA . PRO A 1 289 ? 36.500 34.776 58.407 1.00 38.47 289 PRO A CA 1
ATOM 2121 C C . PRO A 1 289 ? 37.088 34.501 59.797 1.00 38.47 289 PRO A C 1
ATOM 2123 O O . PRO A 1 289 ? 37.153 35.408 60.631 1.00 38.47 289 PRO A O 1
ATOM 2126 N N . TYR A 1 290 ? 37.550 33.271 60.042 1.00 40.69 290 TYR A N 1
ATOM 2127 C CA . TYR A 1 290 ? 38.332 32.956 61.235 1.00 40.69 290 TYR A CA 1
ATOM 2128 C C . TYR A 1 290 ? 39.827 32.918 60.923 1.00 40.69 290 TYR A C 1
ATOM 2130 O O . TYR A 1 290 ? 40.281 32.334 59.940 1.00 40.69 290 TYR A O 1
ATOM 2138 N N . GLN A 1 291 ? 40.556 33.615 61.788 1.00 40.38 291 GLN A N 1
ATOM 2139 C CA . GLN A 1 291 ? 41.992 33.835 61.786 1.00 40.38 291 GLN A CA 1
ATOM 2140 C C . GLN A 1 291 ? 42.781 32.532 61.933 1.00 40.38 291 GLN A C 1
ATOM 2142 O O . GLN A 1 291 ? 42.327 31.575 62.559 1.00 40.38 291 GLN A O 1
ATOM 2147 N N . GLY A 1 292 ? 43.993 32.525 61.380 1.00 38.22 292 GLY A N 1
ATOM 2148 C CA . GLY A 1 292 ? 44.899 31.392 61.485 1.00 38.22 292 GLY A CA 1
ATOM 2149 C C . GLY A 1 292 ? 45.400 31.119 62.902 1.00 38.22 292 GLY A C 1
ATOM 2150 O O . GLY A 1 292 ? 45.430 32.003 63.750 1.00 38.22 292 GLY A O 1
ATOM 2151 N N . GLN A 1 293 ? 45.912 29.906 63.100 1.00 36.44 293 GLN A N 1
ATOM 2152 C CA . GLN A 1 293 ? 47.124 29.659 63.875 1.00 36.44 293 GLN A CA 1
ATOM 2153 C C . GLN A 1 293 ? 47.675 28.257 63.579 1.00 36.44 293 GLN A C 1
ATOM 2155 O O . GLN A 1 293 ? 46.941 27.278 63.552 1.00 36.44 293 GLN A O 1
ATOM 2160 N N . LYS A 1 294 ? 48.987 28.254 63.324 1.00 38.91 294 LYS A N 1
ATOM 2161 C CA . LYS A 1 294 ? 50.020 27.231 63.547 1.00 38.91 294 LYS A CA 1
ATOM 2162 C C . LYS A 1 294 ? 49.562 25.884 64.128 1.00 38.91 294 LYS A C 1
ATOM 2164 O O . LYS A 1 294 ? 48.991 25.877 65.211 1.00 38.91 294 LYS A O 1
ATOM 2169 N N . PHE A 1 295 ? 50.015 24.792 63.511 1.00 41.12 295 PHE A N 1
ATOM 2170 C CA . PHE A 1 295 ? 51.142 23.985 64.008 1.00 41.12 295 PHE A CA 1
ATOM 2171 C C . PHE A 1 295 ? 51.955 23.467 62.822 1.00 41.12 295 PHE A C 1
ATOM 2173 O O . PHE A 1 295 ? 51.330 23.192 61.774 1.00 41.12 295 PHE A O 1
#

Solvent-accessible surface area (backbone atoms only — not comparable to full-atom values): 17134 Å² total; per-residue (Å²): 141,82,86,81,83,80,81,81,81,81,80,81,82,81,86,72,90,73,60,71,48,100,79,78,57,66,42,50,51,61,69,64,50,60,74,39,40,72,55,23,70,76,30,65,66,52,33,24,55,51,36,47,25,32,53,53,71,41,36,40,58,47,50,46,52,43,38,56,49,51,72,70,51,87,71,53,70,38,57,45,29,14,48,51,40,44,50,53,53,38,40,50,55,24,23,59,78,56,72,32,52,49,53,58,38,53,16,44,49,57,51,47,49,60,70,35,38,42,54,53,34,25,52,48,39,6,67,43,25,40,16,53,77,56,37,88,93,51,85,66,52,71,68,54,45,51,36,27,47,46,45,44,46,48,46,23,36,63,52,13,68,82,43,86,53,27,68,52,41,36,44,41,50,47,51,12,49,47,46,10,59,80,56,82,50,70,67,60,50,55,59,54,44,64,73,50,60,80,88,49,35,60,53,42,66,71,49,34,45,31,24,50,68,29,46,96,83,39,71,68,40,56,52,70,46,27,60,73,56,75,41,59,72,73,53,59,49,70,61,18,56,63,70,45,69,74,76,88,83,63,52,49,46,87,68,50,66,55,53,90,59,86,80,79,81,71,77,68,69,71,64,68,76,71,66,77,78,79,80,82,75,78,88,82,81,89,79,80,91,80,80,88,80,88,133

Sequence (295 aa):
MYAKKKILLVAVALFSAAAVCADGQKVLSLSQARGKIGEAIANQSVMAETVKSLSPVDQVSFLAAVNAAIAKNPGSKEAKAALYLQCNATALKAAKESKGDIKALLSEVFATVEIYALCPISEYFGDKLFNRSADPSKTFSDESFQSIAKAAISAVAKRCASVDNASVRTTFCIAMFMRASGGTSEELLASLVGVLPASDREKASKEWLPSALGLGGKEKTYEPMLAESDSESQPNIDVVVMLTGMQEHDAVLSSLPNGATEGALNFHDQMSANQTPLEKGDDVAEPKPYQGQKF